Protein AF-A0A0Q9L696-F1 (afdb_monomer_lite)

Structure (mmCIF, N/CA/C/O backbone):
data_AF-A0A0Q9L696-F1
#
_entry.id   AF-A0A0Q9L696-F1
#
loop_
_atom_site.group_PDB
_atom_site.id
_atom_site.type_symbol
_atom_site.label_atom_id
_atom_site.label_alt_id
_atom_site.label_comp_id
_atom_site.label_asym_id
_atom_site.label_entity_id
_atom_site.label_seq_id
_atom_site.pdbx_PDB_ins_code
_atom_site.Cartn_x
_atom_site.Cartn_y
_atom_site.Cartn_z
_atom_site.occupancy
_atom_site.B_iso_or_equiv
_atom_site.auth_seq_id
_atom_site.auth_comp_id
_atom_site.auth_asym_id
_atom_site.auth_atom_id
_atom_site.pdbx_PDB_model_num
ATOM 1 N N . MET A 1 1 ? -5.843 -44.324 -29.693 1.00 34.16 1 MET A N 1
ATOM 2 C CA . MET A 1 1 ? -6.207 -43.757 -28.374 1.00 34.16 1 MET A CA 1
ATOM 3 C C . MET A 1 1 ? -5.099 -42.787 -27.947 1.00 34.16 1 MET A C 1
ATOM 5 O O . MET A 1 1 ? -4.031 -43.230 -27.548 1.00 34.16 1 MET A O 1
ATOM 9 N N . LYS A 1 2 ? -5.273 -41.476 -28.187 1.00 29.45 2 LYS A N 1
ATOM 10 C CA . LYS A 1 2 ? -4.240 -40.440 -27.965 1.00 29.45 2 LYS A CA 1
ATOM 11 C C . LYS A 1 2 ? -4.097 -40.147 -26.463 1.00 29.45 2 LYS A C 1
ATOM 13 O O . LYS A 1 2 ? -5.090 -39.845 -25.806 1.00 29.45 2 LYS A O 1
ATOM 18 N N . ARG A 1 3 ? -2.874 -40.243 -25.927 1.00 25.81 3 ARG A N 1
ATOM 19 C CA . ARG A 1 3 ? -2.540 -39.904 -24.532 1.00 25.81 3 ARG A CA 1
ATOM 20 C C . ARG A 1 3 ? -2.712 -38.394 -24.318 1.00 25.81 3 ARG A C 1
ATOM 22 O O . ARG A 1 3 ? -2.113 -37.595 -25.031 1.00 25.81 3 ARG A O 1
ATOM 29 N N . LYS A 1 4 ? -3.576 -38.027 -23.369 1.00 32.22 4 LYS A N 1
ATOM 30 C CA . LYS A 1 4 ? -3.894 -36.648 -22.970 1.00 32.22 4 LYS A CA 1
ATOM 31 C C . LYS A 1 4 ? -2.657 -36.006 -22.329 1.00 32.22 4 LYS A C 1
ATOM 33 O O . LYS A 1 4 ? -2.057 -36.599 -21.435 1.00 32.22 4 LYS A O 1
ATOM 38 N N . GLY A 1 5 ? -2.286 -34.823 -22.816 1.00 28.11 5 GLY A N 1
ATOM 39 C CA . GLY A 1 5 ? -1.146 -34.040 -22.345 1.00 28.11 5 GLY A CA 1
ATOM 40 C C . GLY A 1 5 ? -1.240 -33.682 -20.862 1.00 28.11 5 GLY A C 1
ATOM 41 O O . GLY A 1 5 ? -2.310 -33.359 -20.342 1.00 28.11 5 GLY A O 1
ATOM 42 N N . ARG A 1 6 ? -0.089 -33.762 -20.195 1.00 26.20 6 ARG A N 1
ATOM 43 C CA . ARG A 1 6 ? 0.150 -33.353 -18.811 1.00 26.20 6 ARG A CA 1
ATOM 44 C C . ARG A 1 6 ? -0.008 -31.829 -18.744 1.00 26.20 6 ARG A C 1
ATOM 46 O O . ARG A 1 6 ? 0.778 -31.119 -19.358 1.00 26.20 6 ARG A O 1
ATOM 53 N N . ARG A 1 7 ? -1.049 -31.332 -18.066 1.00 27.69 7 ARG A N 1
ATOM 54 C CA . ARG A 1 7 ? -1.192 -29.898 -17.764 1.00 27.69 7 ARG A CA 1
ATOM 55 C C . ARG A 1 7 ? -0.035 -29.491 -16.853 1.00 27.69 7 ARG A C 1
ATOM 57 O O . ARG A 1 7 ? 0.128 -30.083 -15.788 1.00 27.69 7 ARG A O 1
ATOM 64 N N . GLU A 1 8 ? 0.755 -28.515 -17.288 1.00 26.58 8 GLU A N 1
ATOM 65 C CA . GLU A 1 8 ? 1.695 -27.803 -16.427 1.00 26.58 8 GLU A CA 1
ATOM 66 C C . GLU A 1 8 ? 0.922 -27.182 -15.264 1.00 26.58 8 GLU A C 1
ATOM 68 O O . GLU A 1 8 ? 0.012 -26.371 -15.445 1.00 26.58 8 GLU A O 1
ATOM 73 N N . SER A 1 9 ? 1.268 -27.616 -14.058 1.00 24.92 9 SER A N 1
ATOM 74 C CA . SER A 1 9 ? 0.835 -26.995 -12.818 1.00 24.92 9 SER A CA 1
ATOM 75 C C . SER A 1 9 ? 1.552 -25.653 -12.703 1.00 24.92 9 SER A C 1
ATOM 77 O O . SER A 1 9 ? 2.680 -25.606 -12.219 1.00 24.92 9 SER A O 1
ATOM 79 N N . ARG A 1 10 ? 0.917 -24.569 -13.163 1.00 25.64 10 ARG A N 1
ATOM 80 C CA . ARG A 1 10 ? 1.337 -23.208 -12.813 1.00 25.64 10 ARG A CA 1
ATOM 81 C C . ARG A 1 10 ? 1.256 -23.082 -11.295 1.00 25.64 10 ARG A C 1
ATOM 83 O O . ARG A 1 10 ? 0.175 -23.164 -10.716 1.00 25.64 10 ARG A O 1
ATOM 90 N N . SER A 1 11 ? 2.416 -22.974 -10.665 1.00 24.78 11 SER A N 1
ATOM 91 C CA . SER A 1 11 ? 2.579 -22.749 -9.238 1.00 24.78 11 SER A CA 1
ATOM 92 C C . SER A 1 11 ? 1.921 -21.426 -8.856 1.00 24.78 11 SER A C 1
ATOM 94 O O . SER A 1 11 ? 2.492 -20.359 -9.059 1.00 24.78 11 SER A O 1
ATOM 96 N N . LEU A 1 12 ? 0.715 -21.504 -8.299 1.00 23.75 12 LEU A N 1
ATOM 97 C CA . LEU A 1 12 ? 0.198 -20.473 -7.409 1.00 23.75 12 LEU A CA 1
ATOM 98 C C . LEU A 1 12 ? 1.177 -20.388 -6.236 1.00 23.75 12 LEU A C 1
ATOM 100 O O . LEU A 1 12 ? 1.318 -21.349 -5.477 1.00 23.75 12 LEU A O 1
ATOM 104 N N . LEU A 1 13 ? 1.914 -19.282 -6.148 1.00 26.14 13 LEU A N 1
ATOM 105 C CA . LEU A 1 13 ? 2.829 -19.007 -5.049 1.00 26.14 13 LEU A CA 1
ATOM 106 C C . LEU A 1 13 ? 1.978 -18.791 -3.787 1.00 26.14 13 LEU A C 1
ATOM 108 O O . LEU A 1 13 ? 1.440 -17.714 -3.549 1.00 26.14 13 LEU A O 1
ATOM 112 N N . TRP A 1 14 ? 1.778 -19.853 -3.009 1.00 20.17 14 TRP A N 1
ATOM 113 C CA . TRP A 1 14 ? 1.135 -19.763 -1.704 1.00 20.17 14 TRP A CA 1
ATOM 114 C C . TRP A 1 14 ? 2.041 -18.956 -0.769 1.00 20.17 14 TRP A C 1
ATOM 116 O O . TRP A 1 14 ? 3.173 -19.357 -0.495 1.00 20.17 14 TRP A O 1
ATOM 126 N N . ILE A 1 15 ? 1.544 -17.822 -0.272 1.00 28.72 15 ILE A N 1
ATOM 127 C CA . ILE A 1 15 ? 2.224 -17.010 0.741 1.00 28.72 15 ILE A CA 1
ATOM 128 C C . ILE A 1 15 ? 2.275 -17.835 2.036 1.00 28.72 15 ILE A C 1
ATOM 130 O O . ILE A 1 15 ? 1.282 -17.973 2.748 1.00 28.72 15 ILE A O 1
ATOM 134 N N . HIS A 1 16 ? 3.426 -18.444 2.322 1.00 21.70 16 HIS A N 1
ATOM 135 C CA . HIS A 1 16 ? 3.633 -19.231 3.537 1.00 21.70 16 HIS A CA 1
ATOM 136 C C . HIS A 1 16 ? 3.769 -18.291 4.755 1.00 21.70 16 HIS A C 1
ATOM 138 O O . HIS A 1 16 ? 4.565 -17.349 4.701 1.00 21.70 16 HIS A O 1
ATOM 144 N N . PRO A 1 17 ? 3.106 -18.561 5.897 1.00 23.48 17 PRO A N 1
ATOM 145 C CA . PRO A 1 17 ? 3.112 -17.674 7.071 1.00 23.48 17 PRO A CA 1
ATOM 146 C C . PRO A 1 17 ? 4.504 -17.385 7.669 1.00 23.48 17 PRO A C 1
ATOM 148 O O . PRO A 1 17 ? 4.699 -16.349 8.297 1.00 23.48 17 PRO A O 1
ATOM 151 N N . GLY A 1 18 ? 5.511 -18.232 7.420 1.00 22.92 18 GLY A N 1
ATOM 152 C CA . GLY A 1 18 ? 6.898 -17.990 7.850 1.00 22.92 18 GLY A CA 1
ATOM 153 C C . GLY A 1 18 ? 7.604 -16.819 7.146 1.00 22.92 18 GLY A C 1
ATOM 154 O O . GLY A 1 18 ? 8.614 -16.327 7.645 1.00 22.92 18 GLY A O 1
ATOM 155 N N . TRP A 1 19 ? 7.076 -16.339 6.016 1.00 26.44 19 TRP A N 1
ATOM 156 C CA . TRP A 1 19 ? 7.656 -15.227 5.247 1.00 26.44 19 TRP A CA 1
ATOM 157 C C . TRP A 1 19 ? 7.278 -13.850 5.804 1.00 26.44 19 TRP A C 1
ATOM 159 O O . TRP A 1 19 ? 7.979 -12.864 5.577 1.00 26.44 19 TRP A O 1
ATOM 169 N N . VAL A 1 20 ? 6.194 -13.789 6.582 1.00 29.00 20 VAL A N 1
ATOM 170 C CA . VAL A 1 20 ? 5.701 -12.561 7.221 1.00 29.00 20 VAL A CA 1
ATOM 171 C C . VAL A 1 20 ? 6.581 -12.158 8.411 1.00 29.00 20 VAL A C 1
ATOM 173 O O . VAL A 1 20 ? 6.769 -10.973 8.665 1.00 29.00 20 VAL A O 1
ATOM 176 N N . ILE A 1 21 ? 7.179 -13.132 9.104 1.00 27.64 21 ILE A N 1
ATOM 177 C CA . ILE A 1 21 ? 7.946 -12.904 10.341 1.00 27.64 21 ILE A CA 1
ATOM 178 C C . ILE A 1 21 ? 9.383 -12.434 10.041 1.00 27.64 21 ILE A C 1
ATOM 180 O O . ILE A 1 21 ? 9.937 -11.629 10.782 1.00 27.64 21 ILE A O 1
ATOM 184 N N . ASN A 1 22 ? 9.972 -12.874 8.922 1.00 24.84 22 ASN A N 1
ATOM 185 C CA . ASN A 1 22 ? 11.368 -12.577 8.563 1.00 24.84 22 ASN A CA 1
ATOM 186 C C . ASN A 1 22 ? 11.543 -11.390 7.596 1.00 24.84 22 ASN A C 1
ATOM 188 O O . ASN A 1 22 ? 12.646 -11.145 7.118 1.00 24.84 22 ASN A O 1
ATOM 192 N N . GLY A 1 23 ? 10.474 -10.656 7.266 1.00 31.30 23 GLY A N 1
ATOM 193 C CA . GLY A 1 23 ? 10.542 -9.523 6.332 1.00 31.30 23 GLY A CA 1
ATOM 194 C C . GLY A 1 23 ? 10.750 -9.902 4.857 1.00 31.30 23 GLY A C 1
ATOM 195 O O . GLY A 1 23 ? 10.868 -9.013 4.017 1.00 31.30 23 GLY A O 1
ATOM 196 N N . SER A 1 24 ? 10.749 -11.195 4.515 1.00 29.42 24 SER A N 1
ATOM 197 C CA . SER A 1 24 ? 10.922 -11.694 3.144 1.00 29.42 24 SER A CA 1
ATOM 198 C C . SER A 1 24 ? 9.642 -11.642 2.301 1.00 29.42 24 SER A C 1
ATOM 200 O O . SER A 1 24 ? 9.716 -11.696 1.074 1.00 29.42 24 SER A O 1
ATOM 202 N N . ALA A 1 25 ? 8.468 -11.504 2.929 1.00 33.75 25 ALA A N 1
ATOM 203 C CA . ALA A 1 25 ? 7.192 -11.391 2.221 1.00 33.75 25 ALA A CA 1
ATOM 204 C C . ALA A 1 25 ? 7.151 -10.192 1.255 1.00 33.75 25 ALA A C 1
ATOM 206 O O . ALA A 1 25 ? 6.601 -10.322 0.167 1.00 33.75 25 ALA A O 1
ATOM 207 N N . GLY A 1 26 ? 7.794 -9.068 1.601 1.00 37.69 26 GLY A N 1
ATOM 208 C CA . GLY A 1 26 ? 7.893 -7.913 0.702 1.00 37.69 26 GLY A CA 1
ATOM 209 C C . GLY A 1 26 ? 8.619 -8.273 -0.593 1.00 37.69 26 GLY A C 1
ATOM 210 O O . GLY A 1 26 ? 8.085 -8.075 -1.678 1.00 37.69 26 GLY A O 1
ATOM 211 N N . PHE A 1 27 ? 9.786 -8.911 -0.475 1.00 39.25 27 PHE A N 1
ATOM 212 C CA . PHE A 1 27 ? 10.637 -9.318 -1.600 1.00 39.25 27 PHE A CA 1
ATOM 213 C C . PHE A 1 27 ? 9.917 -10.241 -2.598 1.00 39.25 27 PHE A C 1
ATOM 215 O O . PHE A 1 27 ? 10.067 -10.094 -3.809 1.00 39.25 27 PHE A O 1
ATOM 222 N N . SER A 1 28 ? 9.094 -11.168 -2.093 1.00 39.62 28 SER A N 1
ATOM 223 C CA . SER A 1 28 ? 8.361 -12.122 -2.934 1.00 39.62 28 SER A CA 1
ATOM 224 C C . SER A 1 28 ? 7.216 -11.485 -3.725 1.00 39.62 28 SER A C 1
ATOM 226 O O . SER A 1 28 ? 6.876 -11.994 -4.790 1.00 39.62 28 SER A O 1
ATOM 228 N N . VAL A 1 29 ? 6.620 -10.400 -3.222 1.00 45.06 29 VAL A N 1
ATOM 229 C CA . VAL A 1 29 ? 5.550 -9.677 -3.924 1.00 45.06 29 VAL A CA 1
ATOM 230 C C . VAL A 1 29 ? 6.136 -8.797 -5.034 1.00 45.06 29 VAL A C 1
ATOM 232 O O . VAL A 1 29 ? 5.572 -8.751 -6.121 1.00 45.06 29 VAL A O 1
ATOM 235 N N . TYR A 1 30 ? 7.309 -8.186 -4.816 1.00 50.03 30 TYR A N 1
ATOM 236 C CA . TYR A 1 30 ? 8.008 -7.404 -5.850 1.00 50.03 30 TYR A CA 1
ATOM 237 C C . TYR A 1 30 ? 8.411 -8.247 -7.062 1.00 50.03 30 TYR A C 1
ATOM 239 O O . TYR A 1 30 ? 8.221 -7.833 -8.202 1.00 50.03 30 TYR A O 1
ATOM 247 N N . ILE A 1 31 ? 8.942 -9.449 -6.823 1.00 49.91 31 ILE A N 1
ATOM 248 C CA . ILE A 1 31 ? 9.402 -10.333 -7.901 1.00 49.91 31 ILE A CA 1
ATOM 249 C C . ILE A 1 31 ? 8.231 -10.903 -8.717 1.00 49.91 31 ILE A C 1
ATOM 251 O O . ILE A 1 31 ? 8.397 -11.163 -9.906 1.00 49.91 31 ILE A O 1
ATOM 255 N N . ALA A 1 32 ? 7.040 -11.045 -8.127 1.00 48.12 32 ALA A N 1
ATOM 256 C CA . ALA A 1 32 ? 5.881 -11.642 -8.796 1.00 48.12 32 ALA A CA 1
ATOM 257 C C . ALA A 1 32 ? 5.380 -10.847 -10.021 1.00 48.12 32 ALA A C 1
ATOM 259 O O . ALA A 1 32 ? 4.756 -11.430 -10.907 1.00 48.12 32 ALA A O 1
ATOM 260 N N . ALA A 1 33 ? 5.664 -9.542 -10.098 1.00 51.41 33 ALA A N 1
ATOM 261 C CA . ALA A 1 33 ? 5.274 -8.704 -11.234 1.00 51.41 33 ALA A CA 1
ATOM 262 C C . ALA A 1 33 ? 6.278 -8.753 -12.409 1.00 51.41 33 ALA A C 1
ATOM 264 O O . ALA A 1 33 ? 5.918 -8.396 -13.536 1.00 51.41 33 ALA A O 1
ATOM 265 N N . ILE A 1 34 ? 7.520 -9.204 -12.174 1.00 57.03 34 ILE A N 1
ATOM 266 C CA . ILE A 1 34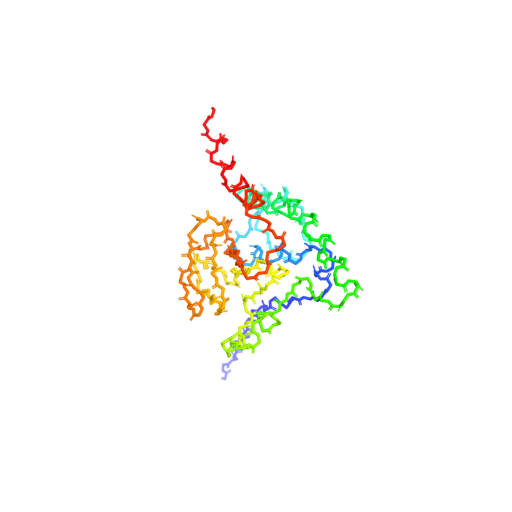 ? 8.596 -9.206 -13.175 1.00 57.03 34 ILE A CA 1
ATOM 267 C C . ILE A 1 34 ? 8.487 -10.441 -14.072 1.00 57.03 34 ILE A C 1
ATOM 269 O O . ILE A 1 34 ? 8.610 -11.572 -13.609 1.00 57.03 34 ILE A O 1
ATOM 273 N N . LYS A 1 35 ? 8.327 -10.202 -15.380 1.00 56.12 35 LYS A N 1
ATOM 274 C CA . LYS A 1 35 ? 8.186 -11.241 -16.412 1.00 56.12 35 LYS A CA 1
ATOM 275 C C . LYS A 1 35 ? 9.363 -12.216 -16.456 1.00 56.12 35 LYS A C 1
ATOM 277 O O . LYS A 1 35 ? 9.200 -13.428 -16.490 1.00 56.12 35 LYS A O 1
ATOM 282 N N . GLU A 1 36 ? 10.573 -11.672 -16.449 1.00 66.12 36 GLU A N 1
ATOM 283 C CA . GLU A 1 36 ? 11.808 -12.444 -16.373 1.00 66.12 36 GLU A CA 1
ATOM 284 C C . GLU A 1 36 ? 12.801 -11.661 -15.517 1.00 66.12 36 GLU A C 1
ATOM 286 O O . GLU A 1 36 ? 13.216 -10.566 -15.887 1.00 66.12 36 GLU A O 1
ATOM 291 N N . VAL A 1 37 ? 13.168 -12.199 -14.354 1.00 65.81 37 VAL A N 1
ATOM 292 C CA . VAL A 1 37 ? 14.223 -11.609 -13.526 1.00 65.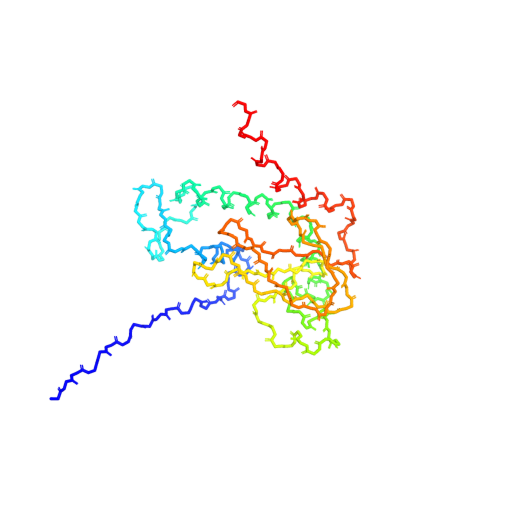81 37 VAL A CA 1
ATOM 293 C C . VAL A 1 37 ? 15.566 -12.121 -14.027 1.00 65.81 37 VAL A C 1
ATOM 295 O O . VAL A 1 37 ? 15.759 -13.330 -14.167 1.00 65.81 37 VAL A O 1
ATOM 298 N N . PHE A 1 38 ? 16.508 -11.217 -14.271 1.00 73.38 38 PHE A N 1
ATOM 299 C CA . PHE A 1 38 ? 17.878 -11.560 -14.644 1.00 73.38 38 PHE A CA 1
ATOM 300 C C . PHE A 1 38 ? 18.833 -11.280 -13.488 1.00 73.38 38 PHE A C 1
ATOM 302 O O . PHE A 1 38 ? 18.662 -10.329 -12.720 1.00 73.38 38 PHE A O 1
ATOM 309 N N . ARG A 1 39 ? 19.845 -12.132 -13.357 1.00 74.12 39 ARG A N 1
ATOM 310 C CA . ARG A 1 39 ? 20.975 -11.914 -12.460 1.00 74.12 39 ARG A CA 1
ATOM 311 C C . ARG A 1 39 ? 21.972 -10.946 -13.080 1.00 74.12 39 ARG A C 1
ATOM 313 O O . ARG A 1 39 ? 21.968 -10.716 -14.288 1.00 74.12 39 ARG A O 1
ATOM 320 N N . LYS A 1 40 ? 22.885 -10.445 -12.249 1.00 76.94 40 LYS A N 1
ATOM 321 C CA . LYS A 1 40 ? 23.985 -9.580 -12.694 1.00 76.94 40 LYS A CA 1
ATOM 322 C C . LYS A 1 40 ? 24.881 -10.225 -13.764 1.00 76.94 40 LYS A C 1
ATOM 324 O O . LYS A 1 40 ? 25.454 -9.528 -14.591 1.00 76.94 40 LYS A O 1
ATOM 329 N N . ASP A 1 41 ? 24.985 -11.551 -13.770 1.00 77.38 41 ASP A N 1
ATOM 330 C CA . ASP A 1 41 ? 25.728 -12.321 -14.777 1.00 77.38 41 ASP A CA 1
ATOM 331 C C . ASP A 1 41 ? 24.936 -12.575 -16.080 1.00 77.38 41 ASP A C 1
ATOM 333 O O . ASP A 1 41 ? 25.410 -13.287 -16.964 1.00 77.38 41 ASP A O 1
ATOM 337 N N . GLY A 1 42 ? 23.726 -12.017 -16.208 1.00 73.75 42 GLY A N 1
ATOM 338 C CA . GLY A 1 42 ? 22.845 -12.189 -17.365 1.00 73.75 42 GLY A CA 1
ATOM 339 C C . GLY A 1 42 ? 22.089 -13.520 -17.394 1.00 73.75 42 GLY A C 1
ATOM 340 O O . GLY A 1 42 ? 21.282 -13.746 -18.298 1.00 73.75 42 GLY A O 1
ATOM 341 N N . SER A 1 43 ? 22.297 -14.409 -16.417 1.00 75.12 43 SER A N 1
ATOM 342 C CA . SER A 1 43 ? 21.502 -15.630 -16.297 1.00 75.12 43 SER A CA 1
ATOM 343 C C . SER A 1 43 ? 20.077 -15.304 -15.842 1.00 75.12 43 SER A C 1
ATOM 345 O O . SER A 1 43 ? 19.850 -14.404 -15.032 1.00 75.12 43 SER A O 1
ATOM 347 N N . LYS A 1 44 ? 19.083 -16.044 -16.346 1.00 72.19 44 LYS A N 1
ATOM 348 C CA . LYS A 1 44 ? 17.718 -15.944 -15.815 1.00 72.19 44 LYS A CA 1
ATOM 349 C C . LYS A 1 44 ? 17.726 -16.410 -14.360 1.00 72.19 44 LYS A C 1
ATOM 351 O O . LYS A 1 44 ? 18.182 -17.517 -14.068 1.00 72.19 44 LYS A O 1
ATOM 356 N N . ALA A 1 45 ? 17.193 -15.592 -13.459 1.00 67.31 45 ALA A N 1
ATOM 357 C CA . ALA A 1 45 ? 16.960 -15.946 -12.068 1.00 67.31 45 ALA A CA 1
ATOM 358 C C . ALA A 1 45 ? 15.778 -16.927 -12.003 1.00 67.31 45 ALA A C 1
ATOM 360 O O . ALA A 1 45 ? 14.651 -16.574 -11.677 1.00 67.31 45 ALA A O 1
ATOM 361 N N . LEU A 1 46 ? 16.032 -18.175 -12.389 1.00 55.62 46 LEU A N 1
ATOM 362 C CA . LEU A 1 46 ? 15.065 -19.259 -12.319 1.00 55.62 46 LEU A CA 1
ATOM 363 C C . LEU A 1 46 ? 15.409 -20.172 -11.140 1.00 55.62 46 LEU A C 1
ATOM 365 O O . LEU A 1 46 ? 16.519 -20.693 -11.043 1.00 55.62 46 LEU A O 1
ATOM 369 N N . ASN A 1 47 ? 14.388 -20.411 -10.318 1.00 52.22 47 ASN A N 1
ATOM 370 C CA . ASN A 1 47 ? 14.269 -21.441 -9.286 1.00 52.22 47 ASN A CA 1
ATOM 371 C C . ASN A 1 47 ? 14.972 -21.203 -7.939 1.00 52.22 47 ASN A C 1
ATOM 373 O O . ASN A 1 47 ? 16.071 -20.665 -7.820 1.00 52.22 47 ASN A O 1
ATOM 377 N N . THR A 1 48 ? 14.256 -21.645 -6.902 1.00 55.72 48 THR A N 1
ATOM 378 C CA . THR A 1 48 ? 14.616 -21.623 -5.481 1.00 55.72 48 THR A CA 1
ATOM 379 C C . THR A 1 48 ? 16.045 -22.107 -5.228 1.00 55.72 48 THR A C 1
ATOM 381 O O . THR A 1 48 ? 16.454 -23.120 -5.792 1.00 55.72 48 THR A O 1
ATOM 384 N N . GLY A 1 49 ? 16.765 -21.439 -4.321 1.00 60.50 49 GLY A N 1
ATOM 385 C CA . GLY A 1 49 ? 18.119 -21.831 -3.900 1.00 60.50 49 GLY A CA 1
ATOM 386 C C . GLY A 1 49 ? 19.262 -21.092 -4.603 1.00 60.50 49 GLY A C 1
ATOM 387 O O . GLY A 1 49 ? 20.421 -21.395 -4.342 1.00 60.50 49 GLY A O 1
ATOM 388 N N . GLY A 1 50 ? 18.956 -20.129 -5.475 1.00 70.25 50 GLY A N 1
ATOM 389 C CA . GLY A 1 50 ? 19.939 -19.175 -5.984 1.00 70.25 50 GLY A CA 1
ATOM 390 C C . GLY A 1 50 ? 20.261 -18.045 -5.003 1.00 70.25 50 GLY A C 1
ATOM 391 O O . GLY A 1 50 ? 19.582 -17.874 -3.992 1.00 70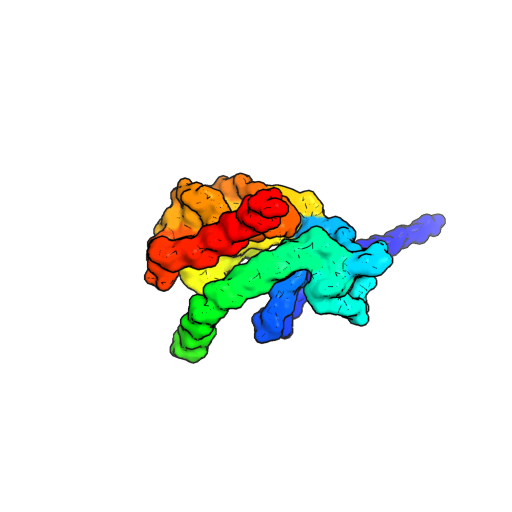.25 50 GLY A O 1
ATOM 392 N N . ASN A 1 51 ? 21.276 -17.254 -5.351 1.00 72.94 51 ASN A N 1
ATOM 393 C CA . ASN A 1 51 ? 21.611 -16.006 -4.668 1.00 72.94 51 ASN A CA 1
ATOM 394 C C . ASN A 1 51 ? 20.382 -15.082 -4.614 1.00 72.94 51 ASN A C 1
ATOM 396 O O . ASN A 1 51 ? 19.778 -14.807 -5.654 1.00 72.94 51 ASN A O 1
ATOM 400 N N . ASN A 1 52 ? 20.029 -14.623 -3.412 1.00 74.12 52 ASN A N 1
ATOM 401 C CA . ASN A 1 52 ? 18.833 -13.812 -3.135 1.00 74.12 52 ASN A CA 1
ATOM 402 C C . ASN A 1 52 ? 19.179 -12.435 -2.553 1.00 74.12 52 ASN A C 1
ATOM 404 O O . ASN A 1 52 ? 18.303 -11.710 -2.083 1.00 74.12 52 ASN A O 1
ATOM 408 N N . GLU A 1 53 ? 20.458 -12.080 -2.533 1.00 81.12 53 GLU A N 1
ATOM 409 C CA . GLU A 1 53 ? 20.904 -10.758 -2.129 1.00 81.12 53 GLU A CA 1
ATOM 410 C C . GLU A 1 53 ? 20.544 -9.737 -3.207 1.00 81.12 53 GLU A C 1
ATOM 412 O O . GLU A 1 53 ? 20.521 -10.039 -4.398 1.00 81.12 53 GLU A O 1
ATOM 417 N N . VAL A 1 54 ? 20.295 -8.499 -2.795 1.00 80.88 54 VAL A N 1
ATOM 418 C CA . VAL A 1 54 ? 19.815 -7.429 -3.684 1.00 80.88 54 VAL A CA 1
ATOM 419 C C . VAL A 1 54 ? 20.776 -7.192 -4.854 1.00 80.88 54 VAL A C 1
ATOM 421 O O . VAL A 1 54 ? 20.343 -7.021 -5.987 1.00 80.88 54 VAL A O 1
ATOM 424 N N . TRP A 1 55 ? 22.086 -7.268 -4.606 1.00 81.69 55 TRP A N 1
ATOM 425 C CA . TRP A 1 55 ? 23.144 -7.099 -5.613 1.00 81.69 55 TRP A CA 1
ATOM 426 C C . TRP A 1 55 ? 23.340 -8.300 -6.548 1.00 81.69 55 TRP A C 1
ATOM 428 O O . TRP A 1 55 ? 24.178 -8.243 -7.450 1.00 81.69 55 TRP A O 1
ATOM 438 N N . SER A 1 56 ? 22.617 -9.398 -6.328 1.00 82.69 56 SER A N 1
ATOM 439 C CA . SER A 1 56 ? 22.672 -10.589 -7.181 1.00 82.69 56 SER A CA 1
ATOM 440 C C . SER A 1 56 ? 21.758 -10.465 -8.411 1.00 82.69 56 SER A C 1
ATOM 442 O O . SER A 1 56 ? 21.889 -11.245 -9.360 1.00 82.69 56 SER A O 1
ATOM 444 N N . PHE A 1 57 ? 20.876 -9.462 -8.428 1.00 80.88 57 PHE A N 1
ATOM 445 C CA . PHE A 1 57 ? 19.976 -9.128 -9.533 1.00 80.88 57 PHE A CA 1
ATOM 446 C C . PHE A 1 57 ? 20.596 -8.090 -10.489 1.00 80.88 57 PHE A C 1
ATOM 448 O O . PHE A 1 57 ? 21.581 -7.438 -10.147 1.00 80.88 57 PHE A O 1
ATOM 455 N N . GLY A 1 58 ? 20.061 -7.974 -11.710 1.00 82.19 58 GLY A N 1
ATOM 456 C CA . GLY A 1 58 ? 20.468 -6.938 -12.670 1.00 82.19 58 GLY A CA 1
ATOM 457 C C . GLY A 1 58 ? 20.092 -5.518 -12.222 1.00 82.19 58 GLY A C 1
ATOM 458 O O . GLY A 1 58 ? 19.252 -5.356 -11.338 1.00 82.19 58 GLY A O 1
ATOM 459 N N . ASP A 1 59 ? 20.692 -4.504 -12.855 1.00 85.25 59 ASP A N 1
ATOM 460 C CA . ASP A 1 59 ? 20.638 -3.097 -12.415 1.00 85.25 59 ASP A CA 1
ATOM 461 C C . ASP A 1 59 ? 19.202 -2.561 -12.233 1.00 85.25 59 ASP A C 1
ATOM 463 O O . ASP A 1 59 ? 18.891 -1.967 -11.206 1.00 85.25 59 ASP A O 1
ATOM 467 N N . GLU A 1 60 ? 18.282 -2.865 -13.158 1.00 81.81 60 GLU A N 1
ATOM 468 C CA . GLU A 1 60 ? 16.873 -2.442 -13.052 1.00 81.81 60 GLU A CA 1
ATOM 469 C C . GLU A 1 60 ? 16.192 -2.983 -11.783 1.00 81.81 60 GLU A C 1
ATOM 471 O O . GLU A 1 60 ? 15.518 -2.253 -11.055 1.00 81.81 60 GLU A O 1
ATOM 476 N N . ALA A 1 61 ? 16.378 -4.271 -11.490 1.00 82.62 61 ALA A N 1
ATOM 477 C CA . ALA A 1 61 ? 15.811 -4.888 -10.297 1.00 82.62 61 ALA A CA 1
ATOM 478 C C . ALA A 1 61 ? 16.523 -4.399 -9.030 1.00 82.62 61 ALA A C 1
ATOM 480 O O . ALA A 1 61 ? 15.868 -4.189 -8.011 1.00 82.62 61 ALA A O 1
ATOM 481 N N . TYR A 1 62 ? 17.840 -4.193 -9.090 1.00 84.31 62 TYR A N 1
ATOM 482 C CA . TYR A 1 62 ? 18.626 -3.650 -7.987 1.00 84.31 62 TYR A CA 1
ATOM 483 C C . TYR A 1 62 ? 18.079 -2.293 -7.528 1.00 84.31 62 TYR A C 1
ATOM 485 O O . TYR A 1 62 ? 17.759 -2.145 -6.348 1.00 84.31 62 TYR A O 1
ATOM 493 N N . ASP A 1 63 ? 17.878 -1.351 -8.450 1.00 85.69 63 ASP A N 1
ATOM 494 C CA . ASP A 1 63 ? 17.397 -0.002 -8.129 1.00 85.69 63 ASP A CA 1
ATOM 495 C C . ASP A 1 63 ? 15.991 -0.023 -7.512 1.00 85.69 63 ASP A C 1
ATOM 497 O O . ASP A 1 63 ? 15.719 0.655 -6.516 1.00 85.69 63 ASP A O 1
ATOM 501 N N . ILE A 1 64 ? 15.096 -0.859 -8.051 1.00 84.06 64 ILE A N 1
ATOM 502 C CA . ILE A 1 64 ? 13.747 -1.048 -7.499 1.00 84.06 64 ILE A CA 1
ATOM 503 C C . ILE A 1 64 ? 13.827 -1.614 -6.076 1.00 84.06 64 ILE A C 1
ATOM 505 O O . ILE A 1 64 ? 13.152 -1.124 -5.169 1.00 84.06 64 ILE A O 1
ATOM 509 N N . LEU A 1 65 ? 14.654 -2.635 -5.854 1.00 83.56 65 LEU A N 1
ATOM 510 C CA . LEU A 1 65 ? 14.800 -3.271 -4.547 1.00 83.56 65 LEU A CA 1
ATOM 511 C C . LEU A 1 65 ? 15.417 -2.322 -3.510 1.00 83.56 65 LEU A C 1
ATOM 513 O O . LEU A 1 65 ? 14.944 -2.290 -2.373 1.00 83.56 65 LEU A O 1
ATOM 517 N N . VAL A 1 66 ? 16.420 -1.524 -3.889 1.00 86.06 66 VAL A N 1
ATOM 518 C CA . VAL A 1 66 ? 17.020 -0.501 -3.016 1.00 86.06 66 VAL A CA 1
ATOM 519 C C . VAL A 1 66 ? 15.983 0.547 -2.619 1.00 86.06 66 VAL A C 1
ATOM 521 O O . VAL A 1 66 ? 15.807 0.780 -1.424 1.00 86.06 66 VAL A O 1
ATOM 524 N N . LYS A 1 67 ? 15.209 1.079 -3.575 1.00 83.88 67 LYS A N 1
ATOM 525 C CA . LYS A 1 67 ? 14.101 2.014 -3.299 1.00 83.88 67 LYS A CA 1
ATOM 526 C C . LYS A 1 67 ? 13.149 1.474 -2.225 1.00 83.88 67 LYS A C 1
ATOM 528 O O . LYS A 1 67 ? 12.722 2.203 -1.330 1.00 83.88 67 LYS A O 1
ATOM 533 N N . TYR A 1 68 ? 12.803 0.189 -2.290 1.00 82.88 68 TYR A N 1
ATOM 534 C CA . TYR A 1 68 ? 11.892 -0.422 -1.321 1.00 82.88 68 TYR A CA 1
ATOM 535 C C . TYR A 1 68 ? 12.538 -0.782 0.020 1.00 82.88 68 TYR A C 1
ATOM 537 O O . TYR A 1 68 ? 11.849 -0.783 1.044 1.00 82.88 68 TYR A O 1
ATOM 545 N N . LEU A 1 69 ? 13.847 -1.036 0.050 1.00 85.00 69 LEU A N 1
ATOM 546 C CA . LEU A 1 69 ? 14.601 -1.155 1.298 1.00 85.00 69 LEU A CA 1
ATOM 547 C C . LEU A 1 69 ? 14.672 0.178 2.038 1.00 85.00 69 LEU A C 1
ATOM 549 O O . LEU A 1 69 ? 14.441 0.208 3.246 1.00 85.00 69 LEU A O 1
ATOM 553 N N . GLU A 1 70 ? 14.926 1.267 1.318 1.00 85.25 70 GLU A N 1
ATOM 554 C CA . GLU A 1 70 ? 14.909 2.617 1.879 1.00 85.25 70 GLU A CA 1
ATOM 555 C C . GLU A 1 70 ? 13.526 2.947 2.436 1.00 85.25 70 GLU A C 1
ATOM 557 O O . GLU A 1 70 ? 13.414 3.290 3.612 1.00 85.25 70 GLU A O 1
ATOM 562 N N . LEU A 1 71 ? 12.460 2.707 1.660 1.00 82.50 71 LEU A N 1
ATOM 563 C CA . LEU A 1 71 ? 11.085 2.879 2.134 1.00 82.50 71 LEU A CA 1
ATOM 564 C C . LEU A 1 71 ? 10.819 2.098 3.432 1.00 82.50 71 LEU A C 1
ATOM 566 O O . LEU A 1 71 ? 10.205 2.618 4.366 1.00 82.50 71 LEU A O 1
ATOM 570 N N . ARG A 1 72 ? 11.287 0.849 3.516 1.00 84.38 72 ARG A N 1
ATOM 571 C CA . ARG A 1 72 ? 11.134 0.020 4.717 1.00 84.38 72 ARG A CA 1
ATOM 572 C C . ARG A 1 72 ? 11.873 0.610 5.919 1.00 84.38 72 ARG A C 1
ATOM 574 O O . ARG A 1 72 ? 11.310 0.631 7.012 1.00 84.38 72 ARG A O 1
ATOM 581 N N . GLU A 1 73 ? 13.112 1.065 5.745 1.00 86.25 73 GLU A N 1
ATOM 582 C CA . GLU A 1 73 ? 13.871 1.711 6.825 1.00 86.25 73 GLU A CA 1
ATOM 583 C C . GLU A 1 73 ? 13.214 3.014 7.273 1.00 86.25 73 GLU A C 1
ATOM 585 O O . GLU A 1 73 ? 13.127 3.306 8.466 1.00 86.25 73 GLU A O 1
ATOM 590 N N . THR A 1 74 ? 12.659 3.754 6.327 1.00 83.44 74 THR A N 1
ATOM 591 C CA . THR A 1 74 ? 11.903 4.967 6.581 1.00 83.44 74 THR A CA 1
ATOM 592 C C . THR A 1 74 ? 10.605 4.698 7.367 1.00 83.44 74 THR A C 1
ATOM 594 O O . THR A 1 74 ? 10.235 5.478 8.244 1.00 83.44 74 THR A O 1
ATOM 597 N N . LEU A 1 75 ? 9.949 3.554 7.144 1.00 84.56 75 LEU A N 1
ATOM 598 C CA . LEU A 1 75 ? 8.775 3.099 7.904 1.00 84.56 75 LEU A CA 1
ATOM 599 C C . LEU A 1 75 ? 9.122 2.375 9.216 1.00 84.56 75 LEU A C 1
ATOM 601 O O . LEU A 1 75 ? 8.221 1.896 9.912 1.00 84.56 75 LEU A O 1
ATOM 605 N N . ARG A 1 76 ? 10.401 2.267 9.590 1.00 86.81 76 ARG A N 1
ATOM 606 C CA . ARG A 1 76 ? 10.841 1.438 10.723 1.00 86.81 76 ARG A CA 1
ATOM 607 C C . ARG A 1 76 ? 10.210 1.842 12.051 1.00 86.81 76 ARG A C 1
ATOM 609 O O . ARG A 1 76 ? 9.784 0.972 12.808 1.00 86.81 76 ARG A O 1
ATOM 616 N N . ASP A 1 77 ? 10.142 3.136 12.343 1.00 87.94 77 ASP A N 1
ATOM 617 C CA . ASP A 1 77 ? 9.592 3.605 13.619 1.00 87.94 77 ASP A CA 1
ATOM 618 C C . ASP A 1 77 ? 8.070 3.439 13.665 1.00 87.94 77 ASP A C 1
ATOM 620 O O . ASP A 1 77 ? 7.545 2.943 14.659 1.00 87.94 77 ASP A O 1
ATOM 624 N N . TYR A 1 78 ? 7.382 3.693 12.548 1.00 86.62 78 TYR A N 1
ATOM 625 C CA . TYR A 1 78 ? 5.960 3.373 12.402 1.00 86.62 78 TYR A CA 1
ATOM 626 C C . TYR A 1 78 ? 5.694 1.873 12.609 1.00 86.62 78 TYR A C 1
ATOM 628 O O . TYR A 1 78 ? 4.830 1.480 13.388 1.00 86.62 78 TYR A O 1
ATOM 636 N N . THR A 1 79 ? 6.516 1.014 12.003 1.00 89.19 79 THR A N 1
ATOM 637 C CA . THR A 1 79 ? 6.433 -0.444 12.173 1.00 89.19 79 THR A CA 1
ATOM 638 C C . THR A 1 79 ? 6.601 -0.854 13.636 1.00 89.19 79 THR A C 1
ATOM 640 O O . THR A 1 79 ? 5.896 -1.739 14.115 1.00 89.19 79 THR A O 1
ATOM 643 N N . ARG A 1 80 ? 7.519 -0.218 14.375 1.00 90.56 80 ARG A N 1
ATOM 644 C CA . ARG A 1 80 ? 7.720 -0.490 15.808 1.00 90.56 80 ARG A CA 1
ATOM 645 C C . ARG A 1 80 ? 6.497 -0.124 16.637 1.00 90.56 80 ARG A C 1
ATOM 647 O O . ARG A 1 80 ? 6.139 -0.883 17.535 1.00 90.56 80 ARG A O 1
ATOM 654 N N . GLU A 1 81 ? 5.846 0.993 16.329 1.00 90.25 81 GLU A N 1
ATOM 655 C CA . GLU A 1 81 ? 4.588 1.378 16.974 1.00 90.25 81 GLU A CA 1
ATOM 656 C C . GLU A 1 81 ? 3.484 0.347 16.704 1.00 90.25 81 GLU A C 1
ATOM 658 O O . GLU A 1 81 ? 2.795 -0.069 17.637 1.00 90.25 81 GLU A O 1
ATOM 663 N N . LEU A 1 82 ? 3.362 -0.134 15.461 1.00 90.81 82 LEU A N 1
ATOM 664 C CA . LEU A 1 82 ? 2.405 -1.187 15.108 1.00 90.81 82 LEU A CA 1
ATOM 665 C C . LEU A 1 82 ? 2.708 -2.513 15.814 1.00 90.81 82 LEU A C 1
ATOM 667 O O . LEU A 1 82 ? 1.793 -3.175 16.293 1.00 90.81 82 LEU A O 1
ATOM 671 N N . MET A 1 83 ? 3.981 -2.899 15.922 1.00 93.00 83 MET A N 1
ATOM 672 C CA . MET A 1 83 ? 4.391 -4.113 16.638 1.00 93.00 83 MET A CA 1
ATOM 673 C C . MET A 1 83 ? 4.105 -4.017 18.140 1.00 93.00 83 MET A C 1
ATOM 675 O O . MET A 1 83 ? 3.663 -4.992 18.746 1.00 93.00 83 MET A O 1
ATOM 679 N N . LYS A 1 84 ? 4.316 -2.840 18.742 1.00 93.44 84 LYS A N 1
ATOM 680 C CA . LYS A 1 84 ? 3.932 -2.581 20.133 1.00 93.44 84 LYS A CA 1
ATOM 681 C C . LYS A 1 84 ? 2.422 -2.729 20.315 1.00 93.44 84 LYS A C 1
ATOM 683 O O . LYS A 1 84 ? 1.981 -3.415 21.230 1.00 93.44 84 LYS A O 1
ATOM 688 N N . GLU A 1 85 ? 1.631 -2.140 19.423 1.00 91.50 85 GLU A N 1
ATOM 689 C CA . GLU A 1 85 ? 0.174 -2.270 19.456 1.00 91.50 85 GLU A CA 1
ATOM 690 C C . GLU A 1 85 ? -0.288 -3.723 19.284 1.00 91.50 85 GLU A C 1
ATOM 692 O O . GLU A 1 85 ? -1.192 -4.168 19.991 1.00 91.50 85 GLU A O 1
ATOM 697 N N . ALA A 1 86 ? 0.353 -4.477 18.391 1.00 93.75 86 ALA A N 1
ATOM 698 C CA . ALA A 1 86 ? 0.083 -5.897 18.210 1.00 93.75 86 ALA A CA 1
ATOM 699 C C . ALA A 1 86 ? 0.346 -6.692 19.496 1.00 93.75 86 ALA A C 1
ATOM 701 O O . ALA A 1 86 ? -0.461 -7.540 19.869 1.00 93.75 86 ALA A O 1
ATOM 702 N N . HIS A 1 87 ? 1.435 -6.384 20.204 1.00 94.50 87 HIS A N 1
ATOM 703 C CA . HIS A 1 87 ? 1.763 -7.011 21.482 1.00 94.50 87 HIS A CA 1
ATOM 704 C C . HIS A 1 87 ? 0.762 -6.657 22.593 1.00 94.50 87 HIS A C 1
ATOM 706 O O . HIS A 1 87 ? 0.349 -7.534 23.346 1.00 94.50 87 HIS A O 1
ATOM 712 N N . GLU A 1 88 ? 0.364 -5.388 22.693 1.00 95.69 88 GLU A N 1
ATOM 713 C CA . GLU A 1 88 ? -0.476 -4.893 23.791 1.00 95.69 88 GLU A CA 1
ATOM 714 C C . GLU A 1 88 ? -1.973 -5.168 23.587 1.00 95.69 88 GLU A C 1
ATOM 716 O O . GLU A 1 88 ? -2.697 -5.383 24.557 1.00 95.69 88 GLU A O 1
ATOM 721 N N . LYS A 1 89 ? -2.454 -5.129 22.340 1.00 94.00 89 LYS A N 1
ATOM 722 C CA . LYS A 1 89 ? -3.891 -5.151 22.010 1.00 94.00 89 LYS A CA 1
ATOM 723 C C . LYS A 1 89 ? -4.295 -6.286 21.074 1.00 94.00 89 LYS A C 1
ATOM 725 O O . LYS A 1 89 ? -5.481 -6.445 20.805 1.00 94.00 89 LYS A O 1
ATOM 730 N N . GLY A 1 90 ? -3.337 -7.040 20.538 1.00 91.44 90 GLY A N 1
ATOM 731 C CA . GLY A 1 90 ? -3.606 -8.087 19.551 1.00 91.44 90 GLY A CA 1
ATOM 732 C C . GLY A 1 90 ? -3.986 -7.565 18.162 1.00 91.44 90 GLY A C 1
ATOM 733 O O . GLY A 1 90 ? -4.455 -8.345 17.336 1.00 91.44 90 GLY A O 1
ATOM 734 N N . ALA A 1 91 ? -3.801 -6.269 17.879 1.00 90.62 91 ALA A N 1
ATOM 735 C CA . ALA A 1 91 ? -4.111 -5.708 16.565 1.00 90.62 91 ALA A CA 1
ATOM 736 C C . ALA A 1 91 ? -3.090 -6.190 15.512 1.00 90.62 91 ALA A C 1
ATOM 738 O O . ALA A 1 91 ? -1.887 -6.017 15.721 1.00 90.62 91 ALA A O 1
ATOM 739 N N . PRO A 1 92 ? -3.511 -6.750 14.364 1.00 91.81 92 PRO A N 1
ATOM 740 C CA . PRO A 1 92 ? -2.577 -7.179 13.325 1.00 91.81 92 PRO A CA 1
ATOM 741 C C . PRO A 1 92 ? -1.778 -6.002 12.743 1.00 91.81 92 PRO A C 1
ATOM 743 O O . PRO A 1 92 ? -2.275 -4.881 12.660 1.00 91.81 92 PRO A O 1
ATOM 746 N N . VAL A 1 93 ? -0.541 -6.243 12.299 1.00 91.75 93 VAL A N 1
ATOM 747 C CA . VAL A 1 93 ? 0.262 -5.217 11.601 1.00 91.75 93 VAL A CA 1
ATOM 748 C C . VAL A 1 93 ? -0.202 -5.060 10.152 1.00 91.75 93 VAL A C 1
ATOM 750 O O . VAL A 1 93 ? -0.458 -3.947 9.708 1.00 91.75 93 VAL A O 1
ATOM 753 N N . MET A 1 94 ? -0.352 -6.174 9.430 1.00 92.75 94 MET A N 1
ATOM 754 C CA . MET A 1 94 ? -1.093 -6.219 8.168 1.00 92.75 94 MET A CA 1
ATOM 755 C C . MET A 1 94 ? -2.528 -6.623 8.479 1.00 92.75 94 MET A C 1
ATOM 757 O O . MET A 1 94 ? -2.755 -7.676 9.078 1.00 92.75 94 MET A O 1
ATOM 761 N N . ARG A 1 95 ? -3.478 -5.778 8.097 1.00 92.19 95 ARG A N 1
ATOM 762 C CA . ARG A 1 95 ? -4.892 -5.896 8.439 1.00 92.19 95 ARG A CA 1
ATOM 763 C C . ARG A 1 95 ? -5.693 -6.050 7.145 1.00 92.19 95 ARG A C 1
ATOM 765 O O . ARG A 1 95 ? -5.457 -5.292 6.205 1.00 92.19 95 ARG A O 1
ATOM 772 N N . PRO A 1 96 ? -6.627 -7.007 7.053 1.00 93.06 96 PRO A N 1
ATOM 773 C CA . PRO A 1 96 ? -7.573 -7.017 5.943 1.00 93.06 96 PRO A CA 1
ATOM 774 C C . PRO A 1 96 ? -8.450 -5.759 6.003 1.00 93.06 96 PRO A C 1
ATOM 776 O O . PRO A 1 96 ? -8.682 -5.228 7.088 1.00 93.06 96 PRO A O 1
ATOM 779 N N . LEU A 1 97 ? -8.955 -5.285 4.862 1.00 93.62 97 LEU A N 1
ATOM 780 C CA . LEU A 1 97 ? -9.724 -4.034 4.807 1.00 93.62 97 LEU A CA 1
ATOM 781 C C . LEU A 1 97 ? -10.950 -4.046 5.745 1.00 93.62 97 LEU A C 1
ATOM 783 O O . LEU A 1 97 ? -11.179 -3.073 6.461 1.00 93.62 97 LEU A O 1
ATOM 787 N N . PHE A 1 98 ? -11.674 -5.170 5.838 1.00 93.06 98 PHE A N 1
ATOM 788 C CA . PHE A 1 98 ? -12.823 -5.322 6.747 1.00 93.06 98 PHE A CA 1
ATOM 789 C C . PHE A 1 98 ? -12.485 -5.131 8.230 1.00 93.06 98 PHE A C 1
ATOM 791 O O . PHE A 1 98 ? -13.380 -4.878 9.030 1.00 93.06 98 PHE A O 1
ATOM 798 N N . TYR A 1 99 ? -11.213 -5.252 8.626 1.00 91.19 99 TYR A N 1
ATOM 799 C CA . TYR A 1 99 ? -10.805 -5.009 10.008 1.00 91.19 99 TYR A CA 1
ATOM 800 C C . TYR A 1 99 ? -10.997 -3.532 10.391 1.00 91.19 99 TYR A C 1
ATOM 802 O O . TYR A 1 99 ? -11.454 -3.244 11.496 1.00 91.19 99 TYR A O 1
ATOM 810 N N . GLU A 1 100 ? -10.685 -2.616 9.468 1.00 89.81 100 GLU A N 1
ATOM 811 C CA . GLU A 1 100 ? -10.806 -1.163 9.661 1.00 89.81 100 GLU A CA 1
ATOM 812 C C . GLU A 1 100 ? -12.171 -0.621 9.197 1.00 89.81 100 GLU A C 1
ATOM 814 O O . GLU A 1 100 ? -12.713 0.292 9.816 1.00 89.81 100 GLU A O 1
ATOM 819 N N . PHE A 1 101 ? -12.759 -1.199 8.143 1.00 92.38 101 PHE A N 1
ATOM 820 C CA . PHE A 1 101 ? -13.960 -0.677 7.473 1.00 92.38 101 PHE A CA 1
ATOM 821 C C . PHE A 1 101 ? -15.146 -1.647 7.563 1.00 92.38 101 PHE A C 1
ATOM 823 O O . PHE A 1 101 ? -15.707 -2.066 6.560 1.00 92.38 101 PHE A O 1
ATOM 830 N N . GLN A 1 102 ? -15.545 -2.015 8.782 1.00 91.25 102 GLN A N 1
ATOM 831 C CA . GLN A 1 102 ? -16.573 -3.047 9.026 1.00 91.25 102 GLN A CA 1
ATOM 832 C C . GLN A 1 102 ? -17.957 -2.723 8.439 1.00 91.25 102 GLN A C 1
ATOM 834 O O . GLN A 1 102 ? -18.730 -3.639 8.174 1.00 91.25 102 GLN A O 1
ATOM 839 N N . ASN A 1 103 ? -18.263 -1.435 8.259 1.00 90.69 103 ASN A N 1
ATOM 840 C CA . ASN A 1 103 ? -19.546 -0.967 7.726 1.00 90.69 103 ASN A CA 1
ATOM 841 C C . ASN A 1 103 ? -19.582 -0.913 6.191 1.00 90.69 103 ASN A C 1
ATOM 843 O O . ASN A 1 103 ? -20.647 -0.673 5.635 1.00 90.69 103 ASN A O 1
ATOM 847 N N . ASP A 1 104 ? -18.443 -1.114 5.526 1.00 93.19 104 ASP A N 1
ATOM 848 C CA . ASP A 1 104 ? -18.354 -1.121 4.070 1.00 93.19 104 ASP A CA 1
ATOM 849 C C . ASP A 1 104 ? -18.520 -2.561 3.567 1.00 93.19 104 ASP A C 1
ATOM 851 O O . ASP A 1 104 ? -17.624 -3.396 3.692 1.00 93.19 104 ASP A O 1
ATOM 855 N N . ASP A 1 105 ? -19.673 -2.889 2.991 1.00 93.69 105 ASP A N 1
ATOM 856 C CA . ASP A 1 105 ? -19.947 -4.262 2.551 1.00 93.69 105 ASP A CA 1
ATOM 857 C C . ASP A 1 105 ? -18.958 -4.753 1.476 1.00 93.69 105 ASP A C 1
ATOM 859 O O . ASP A 1 105 ? -18.695 -5.953 1.372 1.00 93.69 105 ASP A O 1
ATOM 863 N N . LYS A 1 106 ? -18.351 -3.847 0.695 1.00 93.19 106 LYS A N 1
ATOM 864 C CA . LYS A 1 106 ? -17.445 -4.232 -0.397 1.00 93.19 106 LYS A CA 1
ATOM 865 C C . LYS A 1 106 ? -16.119 -4.785 0.112 1.00 93.19 106 LYS A C 1
ATOM 867 O O . LYS A 1 106 ? -15.521 -5.624 -0.559 1.00 93.19 106 LYS A O 1
ATOM 872 N N . VAL A 1 107 ? -15.646 -4.354 1.284 1.00 93.88 107 VAL A N 1
ATOM 873 C CA . VAL A 1 107 ? -14.311 -4.747 1.768 1.00 93.88 107 VAL A CA 1
ATOM 874 C C . VAL A 1 107 ? -14.226 -6.190 2.261 1.00 93.88 107 VAL A C 1
ATOM 876 O O . VAL A 1 107 ? -13.124 -6.714 2.428 1.00 93.88 107 VAL A O 1
ATOM 879 N N . TRP A 1 108 ? -15.366 -6.848 2.476 1.00 93.88 108 TRP A N 1
ATOM 880 C CA . TRP A 1 108 ? -15.424 -8.239 2.928 1.00 93.88 108 TRP A CA 1
ATOM 881 C C . TRP A 1 108 ? -14.946 -9.236 1.869 1.00 93.88 108 TRP A C 1
ATOM 883 O O . TRP A 1 108 ? -14.384 -10.277 2.216 1.00 93.88 108 TRP A O 1
ATOM 893 N N . ASP A 1 109 ? -15.120 -8.906 0.588 1.00 93.56 109 ASP A N 1
ATOM 894 C CA . ASP A 1 109 ? -14.751 -9.779 -0.531 1.00 93.56 109 ASP A CA 1
ATOM 895 C C . ASP A 1 109 ? -13.357 -9.484 -1.111 1.00 93.56 109 ASP A C 1
ATOM 897 O O . ASP A 1 109 ? -12.838 -10.274 -1.909 1.00 93.56 109 ASP A O 1
ATOM 901 N N . ILE A 1 110 ? -12.720 -8.387 -0.689 1.00 92.94 110 ILE A N 1
ATOM 902 C CA . ILE A 1 110 ? -11.409 -7.958 -1.186 1.00 92.94 110 ILE A CA 1
ATOM 903 C C . ILE A 1 110 ? -10.293 -8.769 -0.522 1.00 92.94 110 ILE A C 1
ATOM 905 O O . ILE A 1 110 ? -10.215 -8.891 0.701 1.00 92.94 110 ILE A O 1
ATOM 909 N N . LYS A 1 111 ? -9.412 -9.343 -1.349 1.00 90.00 111 LYS A N 1
ATOM 910 C CA . LYS A 1 111 ? -8.352 -10.283 -0.918 1.00 90.00 111 LYS A CA 1
ATOM 911 C C . LYS A 1 111 ? -6.955 -9.886 -1.379 1.00 90.00 111 LYS A C 1
ATOM 913 O O . LYS A 1 111 ? -5.976 -10.496 -0.957 1.00 90.00 111 LYS A O 1
ATOM 918 N N . ASP A 1 112 ? -6.868 -8.910 -2.269 1.00 91.44 112 ASP A N 1
ATOM 919 C CA . ASP A 1 112 ? -5.656 -8.466 -2.949 1.00 91.44 112 ASP A CA 1
ATOM 920 C C . ASP A 1 112 ? -5.271 -7.021 -2.594 1.00 91.44 112 ASP A C 1
ATOM 922 O O . ASP A 1 112 ? -4.409 -6.430 -3.248 1.00 91.44 112 ASP A O 1
ATOM 926 N N . GLU A 1 113 ? -5.878 -6.478 -1.539 1.00 94.69 113 GLU A N 1
ATOM 927 C CA . GLU A 1 113 ? -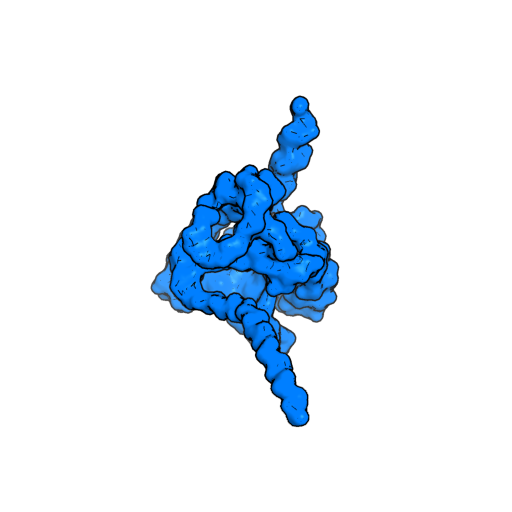5.579 -5.189 -0.916 1.00 94.69 113 GLU A CA 1
ATOM 928 C C . GLU A 1 113 ? -5.581 -5.366 0.604 1.00 94.69 113 GLU A C 1
ATOM 930 O O . GLU A 1 113 ? -6.314 -6.197 1.150 1.00 94.69 113 GLU A O 1
ATOM 935 N N . TYR A 1 114 ? -4.747 -4.604 1.304 1.00 94.81 114 TYR A N 1
ATOM 936 C CA . TYR A 1 114 ? -4.672 -4.665 2.760 1.00 94.81 114 TYR A CA 1
ATOM 937 C C . TYR A 1 114 ? -4.282 -3.318 3.360 1.00 94.81 114 TYR A C 1
ATOM 939 O O . TYR A 1 114 ? -3.649 -2.488 2.709 1.00 94.81 114 TYR A O 1
ATOM 947 N N . MET A 1 115 ? -4.613 -3.128 4.634 1.00 94.44 115 MET A N 1
ATOM 948 C CA . MET A 1 115 ? -4.110 -2.017 5.430 1.00 94.44 115 MET A CA 1
ATOM 949 C C . MET A 1 115 ? -2.800 -2.411 6.122 1.00 94.44 115 MET A C 1
ATOM 951 O O . MET A 1 115 ? -2.695 -3.469 6.746 1.00 94.44 115 MET A O 1
ATOM 955 N N . TYR A 1 116 ? -1.783 -1.564 6.030 1.00 93.19 116 TYR A N 1
ATOM 956 C CA . TYR A 1 116 ? -0.574 -1.638 6.835 1.00 93.19 116 TYR A CA 1
ATOM 957 C C . TYR A 1 116 ? -0.694 -0.660 8.003 1.00 93.19 116 TYR A C 1
ATOM 959 O O . TYR A 1 116 ? -0.586 0.555 7.834 1.00 93.19 116 TYR A O 1
ATOM 967 N N . GLY A 1 117 ? -0.965 -1.207 9.187 1.00 90.81 117 GLY A N 1
ATOM 968 C CA . GLY A 1 117 ? -1.490 -0.421 10.298 1.00 90.81 117 GLY A CA 1
ATOM 969 C C . GLY A 1 117 ? -2.856 0.187 9.959 1.00 90.81 117 GLY A C 1
ATOM 970 O O . GLY A 1 117 ? -3.541 -0.319 9.075 1.00 90.81 117 GLY A O 1
ATOM 971 N N . PRO A 1 118 ? -3.279 1.250 10.657 1.00 90.19 118 PRO A N 1
ATOM 972 C CA . PRO A 1 118 ? -4.530 1.941 10.352 1.00 90.19 118 PRO A CA 1
ATOM 973 C C . PRO A 1 118 ? -4.393 3.036 9.278 1.00 90.19 118 PRO A C 1
ATOM 975 O O . PRO A 1 118 ? -5.405 3.586 8.853 1.00 90.19 118 PRO A O 1
ATOM 978 N N . ASP A 1 119 ? -3.170 3.395 8.862 1.00 90.38 119 ASP A N 1
ATOM 979 C CA . ASP A 1 119 ? -2.933 4.608 8.061 1.00 90.38 119 ASP A CA 1
ATOM 980 C C . ASP A 1 119 ? -2.724 4.337 6.560 1.00 90.38 119 ASP A C 1
ATOM 982 O O . ASP A 1 119 ? -2.995 5.219 5.745 1.00 90.38 119 ASP A O 1
ATOM 986 N N . LEU A 1 120 ? -2.210 3.162 6.172 1.00 92.75 120 LEU A N 1
ATOM 987 C CA . LEU A 1 120 ? -1.741 2.906 4.803 1.00 92.75 120 LEU A CA 1
ATOM 988 C C . LEU A 1 120 ? -2.533 1.787 4.129 1.00 92.75 120 LEU A C 1
ATOM 990 O O . LEU A 1 120 ? -2.467 0.651 4.580 1.00 92.75 120 LEU A O 1
ATOM 994 N N . LEU A 1 121 ? -3.205 2.069 3.015 1.00 95.38 121 LEU A N 1
ATOM 995 C CA . LEU A 1 121 ? -3.768 1.051 2.126 1.00 95.38 121 LEU A CA 1
ATOM 996 C C . LEU A 1 121 ? -2.722 0.659 1.088 1.00 95.38 121 LEU A C 1
ATOM 998 O O . LEU A 1 121 ? -2.149 1.522 0.425 1.00 95.38 121 LEU A O 1
ATOM 1002 N N . VAL A 1 122 ? -2.474 -0.639 0.939 1.00 95.06 122 VAL A N 1
ATOM 1003 C CA . VAL A 1 122 ? -1.486 -1.198 0.014 1.00 95.06 122 VAL A CA 1
ATOM 1004 C C . VAL A 1 122 ? -2.179 -2.147 -0.958 1.00 95.06 122 VAL A C 1
ATOM 1006 O O . VAL A 1 122 ? -2.844 -3.098 -0.544 1.00 95.06 122 VAL A O 1
ATOM 1009 N N . ALA A 1 123 ? -1.980 -1.910 -2.255 1.00 93.56 123 ALA A N 1
ATOM 1010 C CA . ALA A 1 123 ? -2.579 -2.694 -3.333 1.00 93.56 123 ALA A CA 1
ATOM 1011 C C . ALA A 1 123 ? -1.477 -3.257 -4.258 1.00 93.56 123 ALA A C 1
ATOM 1013 O O . ALA A 1 123 ? -1.168 -2.669 -5.295 1.00 93.56 123 ALA A O 1
ATOM 1014 N N . PRO A 1 124 ? -0.825 -4.376 -3.890 1.00 89.88 124 PRO A N 1
ATOM 1015 C CA . PRO A 1 124 ? 0.312 -4.929 -4.631 1.00 89.88 124 PRO A CA 1
ATOM 1016 C C . PRO A 1 124 ? -0.064 -5.474 -6.014 1.00 89.88 124 PRO A C 1
ATOM 1018 O O . PRO A 1 124 ? -1.154 -5.997 -6.212 1.00 89.88 124 PRO A O 1
ATOM 1021 N N . ILE A 1 125 ? 0.854 -5.439 -6.979 1.00 85.56 125 ILE A N 1
ATOM 1022 C CA . ILE A 1 125 ? 0.643 -6.119 -8.264 1.00 85.56 125 ILE A CA 1
ATOM 1023 C C . ILE A 1 125 ? 0.897 -7.617 -8.092 1.00 85.56 125 ILE A C 1
ATOM 1025 O O . ILE A 1 125 ? 1.993 -8.030 -7.727 1.00 85.56 125 ILE A O 1
ATOM 1029 N N . LEU A 1 126 ? -0.136 -8.427 -8.338 1.00 80.69 126 LEU A N 1
ATOM 1030 C CA . LEU A 1 126 ? -0.104 -9.879 -8.119 1.00 80.69 126 LEU A CA 1
ATOM 1031 C C . LEU A 1 126 ? 0.100 -10.695 -9.401 1.00 80.69 126 LEU A C 1
ATOM 1033 O O . LEU A 1 126 ? 0.297 -11.908 -9.330 1.00 80.69 126 LEU A O 1
ATOM 1037 N N . TYR A 1 127 ? 0.023 -10.047 -10.565 1.00 78.56 127 TYR A N 1
ATOM 1038 C CA . TYR A 1 127 ? 0.070 -10.708 -11.863 1.00 78.56 127 TYR A CA 1
ATOM 1039 C C . TYR A 1 127 ? 1.244 -10.202 -12.695 1.00 78.56 127 TYR A C 1
ATOM 1041 O O . TYR A 1 127 ? 1.441 -9.000 -12.869 1.00 78.56 127 TYR A O 1
ATOM 1049 N N . GLU A 1 128 ? 1.991 -11.151 -13.244 1.00 77.81 128 GLU A N 1
ATOM 1050 C CA . GLU A 1 128 ? 3.127 -10.917 -14.127 1.00 77.81 128 GLU A CA 1
ATOM 1051 C C . GLU A 1 128 ? 2.740 -10.043 -15.331 1.00 77.81 128 GLU A C 1
ATOM 1053 O O . GLU A 1 128 ? 1.763 -10.317 -16.033 1.00 77.81 128 GLU A O 1
ATOM 1058 N N . GLY A 1 129 ? 3.527 -8.993 -15.588 1.00 79.31 129 GLY A N 1
ATOM 1059 C CA . GLY A 1 129 ? 3.332 -8.102 -16.734 1.00 79.31 129 GLY A CA 1
ATOM 1060 C C . GLY A 1 129 ? 2.166 -7.115 -16.612 1.00 79.31 129 GLY A C 1
ATOM 1061 O O . GLY A 1 129 ? 1.934 -6.349 -17.549 1.00 79.31 129 GLY A O 1
ATOM 1062 N N . ALA A 1 130 ? 1.443 -7.092 -15.488 1.00 83.62 130 ALA A N 1
ATOM 1063 C CA . ALA A 1 130 ? 0.476 -6.038 -15.216 1.00 83.62 130 ALA A CA 1
ATOM 1064 C C . ALA A 1 130 ? 1.202 -4.715 -14.913 1.00 83.62 130 ALA A C 1
ATOM 1066 O O . ALA A 1 130 ? 2.119 -4.674 -14.099 1.00 83.62 130 ALA A O 1
ATOM 1067 N N . ALA A 1 131 ? 0.774 -3.636 -15.574 1.00 87.38 131 ALA A N 1
ATOM 1068 C CA . ALA A 1 131 ? 1.296 -2.275 -15.380 1.00 87.38 131 ALA A CA 1
ATOM 1069 C C . ALA A 1 131 ? 0.245 -1.314 -14.791 1.00 87.38 131 ALA A C 1
ATOM 1071 O O . ALA A 1 131 ? 0.468 -0.111 -14.675 1.00 87.38 131 ALA A O 1
ATOM 1072 N N . SER A 1 132 ? -0.935 -1.838 -14.465 1.00 91.25 132 SER A N 1
ATOM 1073 C CA . SER A 1 132 ? -2.016 -1.136 -13.783 1.00 91.25 132 SER A CA 1
ATOM 1074 C C . SER A 1 132 ? -2.897 -2.148 -13.060 1.00 91.25 132 SER A C 1
ATOM 1076 O O . SER A 1 132 ? -2.864 -3.343 -13.371 1.00 91.25 132 SER A O 1
ATOM 1078 N N . ARG A 1 133 ? -3.677 -1.675 -12.089 1.00 92.81 133 ARG A N 1
ATOM 1079 C CA . ARG A 1 133 ? -4.712 -2.471 -11.427 1.00 92.81 133 ARG A CA 1
ATOM 1080 C C . ARG A 1 133 ? -5.872 -1.597 -10.978 1.00 92.81 133 ARG A C 1
ATOM 1082 O O . ARG A 1 133 ? -5.703 -0.399 -10.757 1.00 92.81 133 ARG A O 1
ATOM 1089 N N . GLU A 1 134 ? -7.027 -2.219 -10.806 1.00 96.00 134 GLU A N 1
ATOM 1090 C CA . GLU A 1 134 ? -8.116 -1.618 -10.047 1.00 96.00 134 GLU A CA 1
ATOM 1091 C C . GLU A 1 134 ? -7.767 -1.650 -8.553 1.00 96.00 134 GLU A C 1
ATOM 1093 O O . GLU A 1 134 ? -7.171 -2.617 -8.058 1.00 96.00 134 GLU A O 1
ATOM 1098 N N . VAL A 1 135 ? -8.082 -0.554 -7.866 1.00 97.00 135 VAL A N 1
ATOM 1099 C CA . VAL A 1 135 ? -7.921 -0.400 -6.420 1.00 97.00 135 VAL A CA 1
ATOM 1100 C C . VAL A 1 135 ? -9.223 0.125 -5.847 1.00 97.00 135 VAL A C 1
ATOM 1102 O O . VAL A 1 135 ? -9.703 1.176 -6.282 1.00 97.00 135 VAL A O 1
ATOM 1105 N N . TYR A 1 136 ? -9.797 -0.587 -4.885 1.00 97.75 136 TYR A N 1
ATOM 1106 C CA . TYR A 1 136 ? -10.932 -0.081 -4.133 1.00 97.75 136 TYR A CA 1
ATOM 1107 C C . TYR A 1 136 ? -10.454 0.814 -2.989 1.00 97.75 136 TYR A C 1
ATOM 1109 O O . TYR A 1 136 ? -9.556 0.484 -2.224 1.00 97.75 136 TYR A O 1
ATOM 1117 N N . LEU A 1 137 ? -11.069 1.981 -2.866 1.00 97.12 137 LEU A N 1
ATOM 1118 C CA . LEU A 1 137 ? -10.830 2.909 -1.776 1.00 97.12 137 LEU A CA 1
ATOM 1119 C C . LEU A 1 137 ? -12.021 2.820 -0.820 1.00 97.12 137 LEU A C 1
ATOM 1121 O O . LEU A 1 137 ? -13.102 3.274 -1.198 1.00 97.12 137 LEU A O 1
ATOM 1125 N N . PRO A 1 138 ? -11.860 2.255 0.391 1.00 95.69 138 PRO A N 1
ATOM 1126 C CA . PRO A 1 138 ? -12.954 2.101 1.343 1.00 95.69 138 PRO A CA 1
ATOM 1127 C C . PRO A 1 138 ? -13.658 3.415 1.669 1.00 95.69 138 PRO A C 1
ATOM 1129 O O . PRO A 1 138 ? -13.034 4.483 1.695 1.00 95.69 138 PRO A O 1
ATOM 1132 N N . GLU A 1 139 ? -14.964 3.346 1.905 1.00 93.31 139 GLU A N 1
ATOM 1133 C CA . GLU A 1 139 ? -15.760 4.516 2.273 1.00 93.31 139 GLU A CA 1
ATOM 1134 C C . GLU A 1 139 ? -15.423 5.058 3.675 1.00 93.31 139 GLU A C 1
ATOM 1136 O O . GLU A 1 139 ? -14.724 4.438 4.476 1.00 93.31 139 GLU A O 1
ATOM 1141 N N . GLY A 1 140 ? -15.893 6.271 3.977 1.00 88.06 140 GLY A N 1
ATOM 1142 C CA . GLY A 1 140 ? -15.679 6.898 5.288 1.00 88.06 140 GLY A CA 1
ATOM 1143 C C . GLY A 1 140 ? -14.292 7.523 5.494 1.00 88.06 140 GLY A C 1
ATOM 1144 O O . GLY A 1 140 ? -13.983 7.981 6.592 1.00 88.06 140 GLY A O 1
ATOM 1145 N N . SER A 1 141 ? -13.450 7.582 4.459 1.00 90.19 141 SER A N 1
ATOM 1146 C CA . SER A 1 141 ? -12.150 8.262 4.489 1.00 90.19 141 SER A CA 1
ATOM 1147 C C . SER A 1 141 ? -11.822 8.930 3.156 1.00 90.19 141 SER A C 1
ATOM 1149 O O . SER A 1 141 ? -12.329 8.532 2.109 1.00 90.19 141 SER A O 1
ATOM 1151 N N . LYS A 1 142 ? -10.945 9.941 3.196 1.00 93.31 142 LYS A N 1
ATOM 1152 C CA . LYS A 1 142 ? -10.234 10.416 2.002 1.00 93.31 142 LYS A CA 1
ATOM 1153 C C . LYS A 1 142 ? -8.886 9.733 1.906 1.00 93.31 142 LYS A C 1
ATOM 1155 O O . LYS A 1 142 ? -8.211 9.567 2.930 1.00 93.31 142 LYS A O 1
ATOM 1160 N N . TRP A 1 143 ? -8.505 9.419 0.680 1.00 94.12 143 TRP A N 1
ATOM 1161 C CA . TRP A 1 143 ? -7.321 8.650 0.350 1.00 94.12 143 TRP A CA 1
ATOM 1162 C C . TRP A 1 143 ? -6.377 9.485 -0.493 1.00 94.12 143 TRP A C 1
ATOM 1164 O O . TRP A 1 143 ? -6.760 9.981 -1.549 1.00 94.12 143 TRP A O 1
ATOM 1174 N N . THR A 1 144 ? -5.141 9.628 -0.038 1.00 94.25 144 THR A N 1
ATOM 1175 C CA . T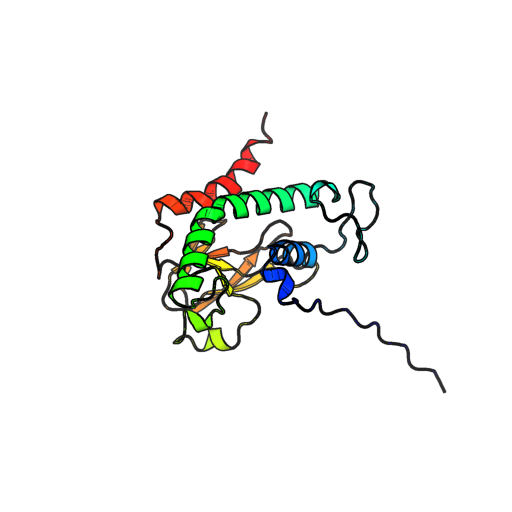HR A 1 144 ? -4.099 10.325 -0.791 1.00 94.25 144 THR A CA 1
ATOM 1176 C C . THR A 1 144 ? -3.161 9.300 -1.404 1.00 94.25 144 THR A C 1
ATOM 1178 O O . THR A 1 144 ? -2.539 8.544 -0.663 1.00 94.25 144 THR A O 1
ATOM 1181 N N . ASP A 1 145 ? -3.023 9.274 -2.728 1.00 91.62 145 ASP A N 1
ATOM 1182 C CA . ASP A 1 145 ? -1.984 8.477 -3.393 1.00 91.62 145 ASP A CA 1
ATOM 1183 C C . ASP A 1 145 ? -0.607 8.972 -2.924 1.00 91.62 145 ASP A C 1
ATOM 1185 O O . ASP A 1 145 ? -0.239 10.127 -3.155 1.00 91.62 145 ASP A O 1
ATOM 1189 N N . ALA A 1 146 ? 0.160 8.100 -2.267 1.00 86.56 146 ALA A N 1
ATOM 1190 C CA . ALA A 1 146 ? 1.460 8.433 -1.688 1.00 86.56 146 ALA A CA 1
ATOM 1191 C C . ALA A 1 146 ? 2.492 8.886 -2.734 1.00 86.56 146 ALA A C 1
ATOM 1193 O O . ALA A 1 146 ? 3.466 9.552 -2.391 1.00 86.56 146 ALA A O 1
ATOM 1194 N N . ARG A 1 147 ? 2.297 8.514 -4.004 1.00 84.69 147 ARG A N 1
ATOM 1195 C CA . ARG A 1 147 ? 3.200 8.836 -5.112 1.00 84.69 147 ARG A CA 1
ATOM 1196 C C . ARG A 1 147 ? 2.855 10.151 -5.780 1.00 84.69 147 ARG A C 1
ATOM 1198 O O . ARG A 1 147 ? 3.755 10.916 -6.110 1.00 84.69 147 ARG A O 1
ATOM 1205 N N . THR A 1 148 ? 1.572 10.379 -6.040 1.00 86.75 148 THR A N 1
ATOM 1206 C CA . THR A 1 148 ? 1.131 11.541 -6.826 1.00 86.75 148 THR A CA 1
ATOM 1207 C C . THR A 1 148 ? 0.635 12.690 -5.956 1.00 86.75 148 THR A C 1
ATOM 1209 O O . THR A 1 148 ? 0.499 13.806 -6.448 1.00 86.75 148 THR A O 1
ATOM 1212 N N . GLY A 1 149 ? 0.336 12.434 -4.679 1.00 87.69 149 GLY A N 1
ATOM 1213 C CA . GLY A 1 149 ? -0.338 13.381 -3.793 1.00 87.69 149 GLY A CA 1
ATOM 1214 C C . GLY A 1 149 ? -1.808 13.622 -4.154 1.00 87.69 149 GLY A C 1
ATOM 1215 O O . GLY A 1 149 ? -2.458 14.451 -3.519 1.00 87.69 149 GLY A O 1
ATOM 1216 N N . SER A 1 150 ? -2.343 12.916 -5.157 1.00 89.62 150 SER A N 1
ATOM 1217 C CA . SER A 1 150 ? -3.737 13.057 -5.579 1.00 89.62 150 SER A CA 1
ATOM 1218 C C . SER A 1 150 ? -4.669 12.533 -4.498 1.00 89.62 150 SER A C 1
ATOM 1220 O O . SER A 1 150 ? -4.423 11.475 -3.919 1.00 89.62 150 SER A O 1
ATOM 1222 N N . VAL A 1 151 ? -5.740 13.277 -4.236 1.00 94.00 151 VAL A N 1
ATOM 1223 C CA . VAL A 1 151 ? -6.719 12.949 -3.199 1.00 94.00 151 VAL A CA 1
ATOM 1224 C C . VAL A 1 151 ? -7.989 12.419 -3.845 1.00 94.00 151 VAL A C 1
ATOM 1226 O O . VAL A 1 151 ? -8.541 13.040 -4.752 1.00 94.00 151 VAL A O 1
ATOM 1229 N N . PHE A 1 152 ? -8.468 11.297 -3.329 1.00 95.50 152 PHE A N 1
ATOM 1230 C CA . PHE A 1 152 ? -9.673 10.609 -3.760 1.00 95.50 152 PHE A CA 1
ATOM 1231 C C . PHE A 1 152 ? -10.642 10.481 -2.584 1.00 95.50 152 PHE A C 1
ATOM 1233 O O . PHE A 1 152 ? -10.235 10.284 -1.436 1.00 95.50 152 PHE A O 1
ATOM 1240 N N . GLU A 1 153 ? -11.937 10.584 -2.866 1.00 95.81 153 GLU A N 1
ATOM 1241 C CA . GLU A 1 153 ? -12.970 10.215 -1.895 1.00 95.81 153 GLU A CA 1
ATOM 1242 C C . GLU A 1 153 ? -13.038 8.683 -1.765 1.00 95.81 153 GLU A C 1
ATOM 1244 O O . GLU A 1 153 ? -12.731 7.964 -2.715 1.00 95.81 153 GLU A O 1
ATOM 1249 N N . GLY A 1 154 ? -13.422 8.168 -0.602 1.00 95.12 154 GLY A N 1
ATOM 1250 C CA . GLY A 1 154 ? -13.692 6.741 -0.417 1.00 95.12 154 GLY A CA 1
ATOM 1251 C C . GLY A 1 154 ? -14.976 6.269 -1.114 1.00 95.12 154 GLY A C 1
ATOM 1252 O O . GLY A 1 154 ? -15.743 7.065 -1.654 1.00 95.12 154 GLY A O 1
ATOM 1253 N N . GLY A 1 155 ? -15.227 4.962 -1.077 1.00 95.38 155 GLY A N 1
ATOM 1254 C CA . GLY A 1 155 ? -16.409 4.301 -1.638 1.00 95.38 155 GLY A CA 1
ATOM 1255 C C . GLY A 1 155 ? -16.325 3.991 -3.137 1.00 95.38 155 GLY A C 1
ATOM 1256 O O . GLY A 1 155 ? -17.321 3.572 -3.740 1.00 95.38 155 GLY A O 1
ATOM 1257 N N . GLN A 1 156 ? -15.157 4.182 -3.757 1.00 96.38 156 GLN A N 1
ATOM 1258 C CA . GLN A 1 156 ? -14.962 4.066 -5.204 1.00 96.38 156 GLN A CA 1
ATOM 1259 C C . GLN A 1 156 ? -13.803 3.141 -5.572 1.00 96.38 156 GLN A C 1
ATOM 1261 O O . GLN A 1 156 ? -12.835 3.010 -4.830 1.00 96.38 156 GLN A O 1
ATOM 1266 N N . THR A 1 157 ? -13.892 2.544 -6.758 1.00 97.62 157 THR A N 1
ATOM 1267 C CA . THR A 1 157 ? -12.789 1.807 -7.381 1.00 97.62 157 THR A CA 1
ATOM 1268 C C . THR A 1 157 ? -12.124 2.700 -8.418 1.00 97.62 157 THR A C 1
ATOM 1270 O O . THR A 1 157 ? -12.808 3.268 -9.270 1.00 97.62 157 THR A O 1
ATOM 1273 N N . ILE A 1 158 ? -10.800 2.811 -8.363 1.00 97.12 158 ILE A N 1
ATOM 1274 C CA . ILE A 1 158 ? -9.999 3.589 -9.311 1.00 97.12 158 ILE A CA 1
ATOM 1275 C C . ILE A 1 158 ? -9.037 2.682 -10.077 1.00 97.12 158 ILE A C 1
ATOM 1277 O O . ILE A 1 158 ? -8.515 1.712 -9.532 1.00 97.12 158 ILE A O 1
ATOM 1281 N N . LEU A 1 159 ? -8.784 3.004 -11.346 1.00 96.88 159 LEU A N 1
ATOM 1282 C CA . LEU A 1 159 ? -7.720 2.372 -12.123 1.00 96.88 159 LEU A CA 1
ATOM 1283 C C . LEU A 1 159 ? -6.406 3.107 -11.846 1.00 96.88 159 LEU A C 1
ATOM 1285 O O . LEU A 1 159 ? -6.297 4.304 -12.110 1.00 96.88 159 LEU A O 1
ATOM 1289 N N . VAL A 1 160 ? -5.413 2.391 -11.324 1.00 93.88 160 VAL A N 1
ATOM 1290 C CA . VAL A 1 160 ? -4.132 2.962 -10.898 1.00 93.88 160 VAL A CA 1
ATOM 1291 C C . VAL A 1 160 ? -3.007 2.405 -11.751 1.00 93.88 160 VAL A C 1
ATOM 1293 O O . VAL A 1 160 ? -2.867 1.190 -11.896 1.00 93.88 160 VAL A O 1
ATOM 1296 N N . GLU A 1 161 ? -2.172 3.295 -12.283 1.00 90.81 161 GLU A N 1
ATOM 1297 C CA . GLU A 1 161 ? -0.914 2.909 -12.918 1.00 90.81 161 GLU A CA 1
ATOM 1298 C C . GLU A 1 161 ? 0.072 2.372 -11.880 1.00 90.81 161 GLU A C 1
ATOM 1300 O O . GLU A 1 161 ? 0.370 3.012 -10.869 1.00 90.81 161 GLU A O 1
ATOM 1305 N N . ALA A 1 162 ? 0.604 1.193 -12.167 1.00 86.56 162 ALA A N 1
ATOM 1306 C CA . ALA A 1 162 ? 1.516 0.458 -11.313 1.00 86.56 162 ALA A CA 1
ATOM 1307 C C . ALA A 1 162 ? 2.598 -0.184 -12.191 1.00 86.56 162 ALA A C 1
ATOM 1309 O O . ALA A 1 162 ? 2.579 -1.398 -12.413 1.00 86.56 162 ALA A O 1
ATOM 1310 N N . PRO A 1 163 ? 3.510 0.626 -12.767 1.00 85.00 163 PRO A N 1
ATOM 1311 C CA . PRO A 1 163 ? 4.665 0.089 -13.471 1.00 85.00 163 PRO A CA 1
ATOM 1312 C C . PRO A 1 163 ? 5.513 -0.750 -12.511 1.00 85.00 163 PRO A C 1
ATOM 1314 O O . PRO A 1 163 ? 5.407 -0.619 -11.294 1.00 85.00 163 PRO A O 1
ATOM 1317 N N . LEU A 1 164 ? 6.414 -1.562 -13.060 1.00 81.06 164 LEU A N 1
ATOM 1318 C CA . LEU A 1 164 ? 7.204 -2.553 -12.320 1.00 81.06 164 LEU A CA 1
ATOM 1319 C C . LEU A 1 164 ? 7.875 -2.035 -11.033 1.00 81.06 164 LEU A C 1
ATOM 1321 O O . LEU A 1 164 ? 7.999 -2.755 -10.047 1.00 81.06 164 LEU A O 1
ATOM 1325 N N . SER A 1 165 ? 8.287 -0.770 -11.033 1.00 82.12 165 SER A N 1
ATOM 1326 C CA . SER A 1 165 ? 8.967 -0.102 -9.923 1.00 82.12 165 SER A CA 1
ATOM 1327 C C . SER A 1 165 ? 8.036 0.451 -8.835 1.00 82.12 165 SER A C 1
ATOM 1329 O O . SER A 1 165 ? 8.505 1.149 -7.929 1.00 82.12 165 SER A O 1
ATOM 1331 N N . THR A 1 166 ? 6.721 0.238 -8.949 1.00 84.69 166 THR A N 1
ATOM 1332 C CA . THR A 1 166 ? 5.706 0.949 -8.166 1.00 84.69 166 THR A CA 1
ATOM 1333 C C . THR A 1 166 ? 4.579 0.031 -7.693 1.00 84.69 166 THR A C 1
ATOM 1335 O O . THR A 1 166 ? 3.820 -0.531 -8.474 1.00 84.69 166 THR A O 1
ATOM 1338 N N . ILE A 1 167 ? 4.416 -0.019 -6.375 1.00 88.31 167 ILE A N 1
ATOM 1339 C CA . IL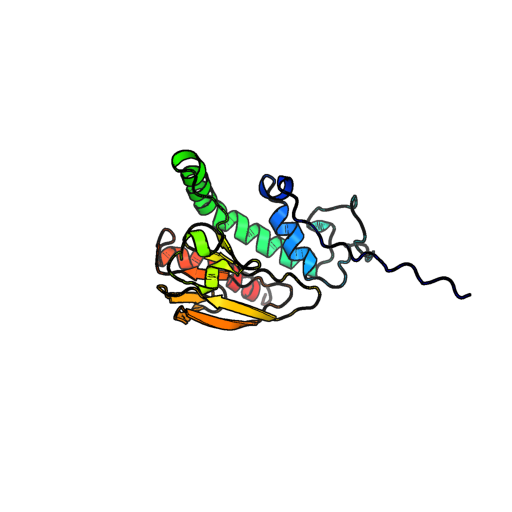E A 1 167 ? 3.258 -0.548 -5.663 1.00 88.31 167 ILE A CA 1
ATOM 1340 C C . ILE A 1 167 ? 2.357 0.633 -5.292 1.00 88.31 167 ILE A C 1
ATOM 1342 O O . ILE A 1 167 ? 2.832 1.547 -4.610 1.00 88.31 167 ILE A O 1
ATOM 1346 N N . PRO A 1 168 ? 1.080 0.623 -5.707 1.00 92.44 168 PRO A N 1
ATOM 1347 C CA . PRO A 1 168 ? 0.087 1.576 -5.230 1.00 92.44 168 PRO A CA 1
ATOM 1348 C C . PRO A 1 168 ? -0.051 1.551 -3.702 1.00 92.44 168 PRO A C 1
ATOM 1350 O O . PRO A 1 168 ? -0.317 0.505 -3.101 1.00 92.44 168 PRO A O 1
ATOM 1353 N N . VAL A 1 169 ? 0.127 2.721 -3.085 1.00 93.00 169 VAL A N 1
ATOM 1354 C CA . VAL A 1 169 ? -0.040 2.945 -1.644 1.00 93.00 169 VAL A CA 1
ATOM 1355 C C . VAL A 1 169 ? -0.827 4.231 -1.433 1.00 93.00 169 VAL A C 1
ATOM 1357 O O . VAL A 1 169 ? -0.498 5.262 -2.021 1.00 93.00 169 VAL A O 1
ATOM 1360 N N . PHE A 1 170 ? -1.837 4.180 -0.569 1.00 93.88 170 PHE A N 1
ATOM 1361 C CA . PHE A 1 170 ? -2.704 5.312 -0.259 1.00 93.88 170 PHE A CA 1
ATOM 1362 C C . PHE A 1 170 ? -2.703 5.604 1.239 1.00 93.88 170 PHE A C 1
ATOM 1364 O O . PHE A 1 170 ? -2.793 4.691 2.056 1.00 93.88 170 PHE A O 1
ATOM 1371 N N . LEU A 1 171 ? -2.628 6.882 1.604 1.00 93.12 171 LEU A N 1
ATOM 1372 C CA . LEU A 1 171 ? -2.750 7.334 2.985 1.00 93.12 171 LEU A CA 1
ATOM 1373 C C . LEU A 1 171 ? -4.212 7.645 3.300 1.00 93.12 171 LEU A C 1
ATOM 1375 O O . LEU A 1 171 ? -4.814 8.511 2.660 1.00 93.12 171 LEU A O 1
ATOM 1379 N N . GLY A 1 172 ? -4.760 6.966 4.303 1.00 87.38 172 GLY A N 1
ATOM 1380 C CA . GLY A 1 172 ? -6.096 7.219 4.829 1.00 87.38 172 GLY A CA 1
ATOM 1381 C C . GLY A 1 172 ? -6.088 8.369 5.834 1.00 87.38 172 GLY A C 1
ATOM 1382 O O . GLY A 1 172 ? -5.289 8.410 6.766 1.00 87.38 172 GLY A O 1
ATOM 1383 N N . THR A 1 173 ? -7.006 9.321 5.681 1.00 73.19 173 THR A N 1
ATOM 1384 C CA . THR A 1 173 ? -7.122 10.475 6.597 1.00 73.19 173 THR A CA 1
ATOM 1385 C C . THR A 1 173 ? -7.911 10.192 7.883 1.00 73.19 173 THR A C 1
ATOM 1387 O O . THR A 1 173 ? -7.928 11.049 8.772 1.00 73.19 173 THR A O 1
ATOM 1390 N N . GLY A 1 174 ? -8.533 9.012 8.001 1.00 58.28 174 GLY A N 1
ATOM 1391 C CA . GLY A 1 174 ? -9.470 8.658 9.074 1.00 58.28 174 GLY A CA 1
ATOM 1392 C C . GLY A 1 174 ? -8.850 8.330 10.439 1.00 58.28 174 GLY A C 1
ATOM 1393 O O . GLY A 1 174 ? -9.500 8.555 11.453 1.00 58.28 174 GLY A O 1
ATOM 1394 N N . ASN A 1 175 ? -7.593 7.872 10.500 1.00 52.44 175 ASN A N 1
ATOM 1395 C CA . ASN A 1 175 ? -6.945 7.420 11.741 1.00 52.44 175 ASN A CA 1
ATOM 1396 C C . ASN A 1 175 ? -5.489 7.906 11.817 1.00 52.44 175 ASN A C 1
ATOM 1398 O O . ASN A 1 175 ? -4.557 7.127 11.692 1.00 52.44 175 ASN A O 1
ATOM 1402 N N . LYS A 1 176 ? -5.275 9.213 12.003 1.00 51.22 176 LYS A N 1
ATOM 1403 C CA . LYS A 1 176 ? -3.934 9.823 11.954 1.00 51.22 176 LYS A CA 1
ATOM 1404 C C . LYS A 1 176 ? -3.030 9.364 13.110 1.00 51.22 176 LYS A C 1
ATOM 1406 O O . LYS A 1 176 ? -3.080 9.949 14.193 1.00 51.22 176 LYS A O 1
ATOM 1411 N N . ARG A 1 177 ? -2.131 8.404 12.866 1.00 53.31 177 ARG A N 1
ATOM 1412 C CA . ARG A 1 177 ? -0.845 8.298 13.594 1.00 53.31 177 ARG A CA 1
ATOM 1413 C C . ARG A 1 177 ? 0.297 8.911 12.794 1.00 53.31 177 ARG A C 1
ATOM 1415 O O . ARG A 1 177 ? 1.224 9.480 13.373 1.00 53.31 177 ARG A O 1
ATOM 1422 N N . ILE A 1 178 ? 0.196 8.887 11.469 1.00 52.31 178 ILE A N 1
ATOM 1423 C CA . ILE A 1 178 ? 1.095 9.639 10.594 1.00 52.31 178 ILE A CA 1
ATOM 1424 C C . ILE A 1 178 ? 0.566 11.081 10.508 1.00 52.31 178 ILE A C 1
ATOM 1426 O O . ILE A 1 178 ? -0.472 11.353 9.905 1.00 52.31 178 ILE A O 1
ATOM 1430 N N . SER A 1 179 ? 1.243 12.028 11.170 1.00 40.88 179 SER A N 1
ATOM 1431 C CA . SER A 1 179 ? 0.912 13.455 11.057 1.00 40.88 179 SER A CA 1
ATOM 1432 C C . SER A 1 179 ? 1.129 13.944 9.619 1.00 40.88 179 SER A C 1
ATOM 1434 O O . SER A 1 179 ? 1.983 13.425 8.901 1.00 40.88 179 SER A O 1
ATOM 1436 N N . SER A 1 180 ? 0.398 14.977 9.186 1.00 41.16 180 SER A N 1
ATOM 1437 C CA . SER A 1 180 ? 0.566 15.575 7.849 1.00 41.16 180 SER A CA 1
ATOM 1438 C C . SER A 1 180 ? 1.994 16.077 7.595 1.00 41.16 180 SER A C 1
ATOM 1440 O O . SER A 1 180 ? 2.443 16.097 6.456 1.00 41.16 180 SER A O 1
ATOM 1442 N N . GLU A 1 181 ? 2.740 16.403 8.652 1.00 39.78 181 GLU A N 1
ATOM 1443 C CA . GLU A 1 181 ? 4.163 16.764 8.601 1.00 39.78 181 GLU A CA 1
ATOM 1444 C C . GLU A 1 181 ? 5.070 15.559 8.289 1.00 39.78 181 GLU A C 1
ATOM 1446 O O . GLU A 1 181 ? 6.079 15.705 7.603 1.00 39.78 181 GLU A O 1
ATOM 1451 N N . LYS A 1 182 ? 4.677 14.349 8.716 1.00 42.09 182 LYS A N 1
ATOM 1452 C CA . LYS A 1 182 ? 5.325 13.075 8.369 1.00 42.09 182 LYS A CA 1
ATOM 1453 C C . LYS A 1 182 ? 4.852 12.512 7.022 1.00 42.09 182 LYS A C 1
ATOM 1455 O O . LYS A 1 182 ? 5.389 11.514 6.565 1.00 42.09 182 LYS A O 1
ATOM 1460 N N . CYS A 1 183 ? 3.904 13.150 6.335 1.00 41.97 183 CYS A N 1
ATOM 1461 C CA . CYS A 1 183 ? 3.554 12.802 4.950 1.00 41.97 183 CYS A CA 1
ATOM 1462 C C . CYS A 1 183 ? 4.758 13.018 3.999 1.00 41.97 183 CYS A C 1
ATOM 1464 O O . CYS A 1 183 ? 4.963 12.269 3.045 1.00 41.97 183 CYS A O 1
ATOM 1466 N N . ASN A 1 184 ? 5.659 13.939 4.371 1.00 40.75 184 ASN A N 1
ATOM 1467 C CA . ASN A 1 184 ? 6.992 14.118 3.785 1.00 40.75 184 ASN A CA 1
ATOM 1468 C C . ASN A 1 184 ? 7.985 12.992 4.121 1.00 40.75 184 ASN A C 1
ATOM 1470 O O . ASN A 1 184 ? 9.178 13.171 3.934 1.00 40.75 184 ASN A O 1
ATOM 1474 N N . ILE A 1 185 ? 7.550 11.850 4.646 1.00 45.38 185 ILE A N 1
ATOM 1475 C CA . ILE A 1 185 ? 8.396 10.664 4.823 1.00 45.38 185 ILE A CA 1
ATOM 1476 C C . ILE A 1 185 ? 8.301 9.757 3.584 1.00 45.38 185 ILE A C 1
ATOM 1478 O O . ILE A 1 185 ? 9.287 9.134 3.198 1.00 45.38 185 ILE A O 1
ATOM 1482 N N . LEU A 1 186 ? 7.151 9.757 2.898 1.00 47.56 186 LEU A N 1
ATOM 1483 C CA . LEU A 1 186 ? 6.950 9.036 1.637 1.00 47.56 186 LEU A CA 1
ATOM 1484 C C . LEU A 1 186 ? 7.324 9.893 0.412 1.00 47.56 186 LEU A C 1
ATOM 1486 O O . LEU A 1 186 ? 7.842 9.357 -0.566 1.00 47.56 186 LEU A O 1
ATOM 1490 N N . SER A 1 187 ? 7.164 11.223 0.486 1.00 39.97 187 SER A N 1
ATOM 1491 C CA . SER A 1 187 ? 7.531 12.149 -0.604 1.00 39.97 187 SER A CA 1
ATOM 1492 C C . SER A 1 187 ? 9.028 12.185 -0.979 1.00 39.97 187 SER A C 1
ATOM 1494 O O . SER A 1 187 ? 9.329 12.143 -2.172 1.00 39.97 187 SER A O 1
ATOM 1496 N N . PRO A 1 188 ? 10.009 12.261 -0.053 1.00 40.25 188 PRO A N 1
ATOM 1497 C CA . PRO A 1 188 ? 11.411 12.396 -0.430 1.00 40.25 188 PRO A CA 1
ATOM 1498 C C . PRO A 1 188 ? 11.984 11.100 -1.004 1.00 40.25 188 PRO A C 1
ATOM 1500 O O . PRO A 1 188 ? 12.798 11.191 -1.911 1.00 40.25 188 PRO A O 1
ATOM 1503 N N . CYS A 1 189 ? 11.535 9.906 -0.601 1.00 34.84 189 CYS A N 1
ATOM 1504 C CA . CYS A 1 189 ? 11.985 8.657 -1.244 1.00 34.84 189 CYS A CA 1
ATOM 1505 C C . CYS A 1 189 ? 11.563 8.560 -2.724 1.00 34.84 189 CYS A C 1
ATOM 1507 O O . CYS A 1 189 ? 12.216 7.882 -3.511 1.00 34.84 189 CYS A O 1
ATOM 1509 N N . ILE A 1 190 ? 10.496 9.256 -3.129 1.00 40.41 190 ILE A N 1
ATOM 1510 C CA . ILE A 1 190 ? 10.022 9.276 -4.521 1.00 40.41 190 ILE A CA 1
ATOM 1511 C C . ILE A 1 190 ? 10.695 10.404 -5.320 1.00 40.41 190 ILE A C 1
ATOM 1513 O O . ILE A 1 190 ? 11.020 10.218 -6.491 1.00 40.41 190 ILE A O 1
ATOM 1517 N N . ILE A 1 191 ? 10.963 11.554 -4.691 1.00 32.38 191 ILE A N 1
ATOM 1518 C CA . ILE A 1 191 ? 11.548 12.733 -5.355 1.00 32.38 191 ILE A CA 1
ATOM 1519 C C . ILE A 1 191 ? 13.088 12.658 -5.440 1.00 32.38 191 ILE A C 1
ATOM 1521 O O . ILE A 1 191 ? 13.668 13.158 -6.403 1.00 32.38 191 ILE A O 1
ATOM 1525 N N . SER A 1 192 ? 13.771 11.986 -4.501 1.00 28.06 192 SER A N 1
ATOM 1526 C CA . SER A 1 192 ? 15.249 11.981 -4.432 1.00 28.06 192 SER A CA 1
ATOM 1527 C C . SER A 1 192 ? 15.933 11.284 -5.611 1.00 28.06 192 SER A C 1
ATOM 1529 O O . SER A 1 192 ? 17.059 11.635 -5.946 1.00 28.06 192 SER A O 1
ATOM 1531 N N . ILE A 1 193 ? 15.265 10.350 -6.295 1.00 36.38 193 ILE A N 1
ATOM 1532 C CA . ILE A 1 193 ? 15.858 9.646 -7.447 1.00 36.38 193 ILE A CA 1
ATOM 1533 C C . ILE A 1 193 ? 15.834 10.515 -8.717 1.00 36.38 193 ILE A C 1
ATOM 1535 O O . ILE A 1 193 ? 16.692 10.362 -9.581 1.00 36.38 193 ILE A O 1
ATOM 1539 N N . SER A 1 194 ? 14.939 11.507 -8.809 1.00 28.42 194 SER A N 1
ATOM 1540 C CA . SER A 1 194 ? 14.916 12.434 -9.957 1.00 28.42 194 SER A CA 1
ATOM 1541 C C . SER A 1 194 ? 16.051 13.468 -9.924 1.00 28.42 194 SER A C 1
ATOM 1543 O O . SER A 1 194 ? 16.288 14.139 -10.924 1.00 28.42 194 SER A O 1
ATOM 1545 N N . PHE A 1 195 ? 16.759 13.611 -8.796 1.00 25.36 195 PHE A N 1
ATOM 1546 C CA . PHE A 1 195 ? 17.819 14.613 -8.631 1.00 25.36 195 PHE A CA 1
ATOM 1547 C C . PHE A 1 195 ? 19.242 14.056 -8.800 1.00 25.36 195 PHE A C 1
ATOM 1549 O O . PHE A 1 195 ? 20.189 14.834 -8.875 1.00 25.36 195 PHE A O 1
ATOM 1556 N N . VAL A 1 196 ? 19.416 12.731 -8.905 1.00 28.94 196 VAL A N 1
ATOM 1557 C CA . VAL A 1 196 ? 20.745 12.102 -9.072 1.00 28.94 196 VAL A CA 1
ATOM 1558 C C . VAL A 1 196 ? 21.137 11.927 -10.552 1.00 28.94 196 VAL A C 1
ATOM 1560 O O . VAL A 1 196 ? 22.296 11.677 -10.856 1.00 28.94 196 VAL A O 1
ATOM 1563 N N . THR A 1 197 ? 20.227 12.161 -11.505 1.00 29.22 197 THR A N 1
ATOM 1564 C CA . THR A 1 197 ? 20.515 12.124 -12.958 1.00 29.22 197 THR A CA 1
ATOM 1565 C C . THR A 1 197 ? 20.778 13.502 -13.585 1.00 29.22 197 THR A C 1
ATOM 1567 O O . THR A 1 197 ? 20.651 13.677 -14.796 1.00 29.22 197 THR A O 1
ATOM 1570 N N . SER A 1 198 ? 21.125 14.515 -12.790 1.00 30.59 198 SER A N 1
ATOM 1571 C CA . SER A 1 198 ? 21.594 15.817 -13.290 1.00 30.59 198 SER A CA 1
ATOM 1572 C C . SER A 1 198 ? 22.774 16.325 -12.466 1.00 30.59 198 SER A C 1
ATOM 1574 O O . SER A 1 198 ? 22.669 17.331 -11.769 1.00 30.59 198 SER A O 1
ATOM 1576 N N . ILE A 1 199 ? 23.895 15.607 -12.557 1.00 34.94 199 ILE A N 1
ATOM 1577 C CA . ILE A 1 199 ? 25.256 16.124 -12.352 1.00 34.94 199 ILE A CA 1
ATOM 1578 C C . ILE A 1 199 ? 26.125 15.569 -13.478 1.00 34.94 199 ILE A C 1
ATOM 1580 O O . ILE A 1 199 ? 25.996 14.356 -13.758 1.00 34.94 199 ILE A O 1
#

Secondary structure (DSSP, 8-state):
-PPPP-----------THHHHTTHHHHHHHHHT-SS-BBTTS-B--STTS--SGGGB-HHHHHHHHHHHHHHHHTHHHHHHHHHHHHHH---SEEEHHHH-TT-GGGGS--S-EEETTTEEE----STT--EEEEEE-TTSEEEETTT--EEESSEEEEEE--TT---EEEESSS-SS-GGGGGGTHHHHHGGGGTT--

Foldseek 3Di:
DDDDDDDPDPDPPPPDPVCVVPVNSVVVLLVQQAPWWAFCVRHTPDDDDDDPDLNRTHPVSSVLVVLVVLLCVLCVVVLVVLVVCCVPPVDDQKAQPCVQQVVFPVSVPDDQWTDRPNWKIWRGDNHYNDQKDKDAFAAPWWKAFLQPRDIDHHPDIDIGGHHSSGTTMITTPRDDPCPPVNSVSSVCSNVVVVPVPPD

pLDDT: mean 71.33, std 25.38, range [20.17, 97.75]

Radius of gyration: 18.77 Å; chains: 1; bounding box: 46×60×52 Å

Sequence (199 aa):
MKRKGRRESRSLLWIHPGWVINGSAGFSVYIAAIKEVFRKDGSKALNTGGNNEVWSFGDEAYDILVKYLELRETLRDYTRELMKEAHEKGAPVMRPLFYEFQNDDKVWDIKDEYMYGPDLLVAPILYEGAASREVYLPEGSKWTDARTGSVFEGGQTILVEAPLSTIPVFLGTGNKRISSEKCNILSPCIISISFVTSI